Protein AF-A0A7S4DT92-F1 (afdb_monomer_lite)

Radius of gyration: 27.82 Å; chains: 1; bounding box: 76×68×73 Å

Foldseek 3Di:
DDDDDDDDDDDDDDDDDDDDDDDDDDDDDDDPDPPVVVVVVVVVVVVVVVVVPPDDDDDDPVVVVVVVVVVVVVVVVLQLQFFEEEEELVQLLLLLPQVCLVCPDPPLVSSLVVLLLLQLLCVVVRYAYAYEAFDDADPVCVVVVVVVVVVLVVLVVQLVVCVVVVVPVSNVVSSVVHRHDSDPCSSVSVLVSNVVSPHHYYYDNGDRLVVSLVCQVVSVHCEYEGQDPVSVVGPHNYYHYSVQWDRDPVSHIDGDD

Structure (mmCIF, N/CA/C/O backbone):
data_AF-A0A7S4DT92-F1
#
_entry.id   AF-A0A7S4DT92-F1
#
loop_
_atom_site.group_PDB
_atom_site.id
_atom_site.type_symbol
_atom_site.label_atom_id
_atom_site.label_alt_id
_atom_site.label_comp_id
_atom_site.label_asym_id
_atom_site.label_entity_id
_atom_site.label_seq_id
_atom_site.pdbx_PDB_ins_code
_atom_site.Cartn_x
_atom_site.Cartn_y
_atom_site.Cartn_z
_atom_site.occupancy
_atom_site.B_iso_or_equiv
_atom_site.auth_seq_id
_atom_site.auth_comp_id
_atom_site.auth_asym_id
_atom_site.auth_atom_id
_atom_site.pdbx_PDB_model_num
ATOM 1 N N . ARG A 1 1 ? 28.749 -44.816 -7.949 1.00 41.59 1 ARG A N 1
ATOM 2 C CA . ARG A 1 1 ? 27.323 -44.993 -8.312 1.00 41.59 1 ARG A CA 1
ATOM 3 C C . ARG A 1 1 ? 26.523 -43.915 -7.595 1.00 41.59 1 ARG A C 1
ATOM 5 O O . ARG A 1 1 ? 26.199 -44.108 -6.437 1.00 41.59 1 ARG A O 1
ATOM 12 N N . THR A 1 2 ? 26.255 -42.808 -8.278 1.00 30.14 2 THR A N 1
ATOM 13 C CA . THR A 1 2 ? 25.279 -41.768 -7.913 1.00 30.14 2 THR A CA 1
ATOM 14 C C . THR A 1 2 ? 24.944 -41.041 -9.217 1.00 30.14 2 THR A C 1
ATOM 16 O O . THR A 1 2 ? 25.842 -40.664 -9.967 1.00 30.14 2 THR A O 1
ATOM 19 N N . MET A 1 3 ? 23.654 -41.004 -9.554 1.00 28.27 3 MET A N 1
ATOM 20 C CA . MET A 1 3 ? 23.107 -40.515 -10.821 1.00 28.27 3 MET A CA 1
ATOM 21 C C . MET A 1 3 ? 23.097 -38.985 -10.866 1.00 28.27 3 MET A C 1
ATOM 23 O O . MET A 1 3 ? 22.697 -38.337 -9.903 1.00 28.27 3 MET A O 1
ATOM 27 N N . GLY A 1 4 ? 23.516 -38.432 -12.006 1.00 27.94 4 GLY A N 1
ATOM 28 C CA . GLY A 1 4 ? 23.376 -37.021 -12.350 1.00 27.94 4 GLY A CA 1
ATOM 29 C C . GLY A 1 4 ? 22.032 -36.742 -13.020 1.00 27.94 4 GLY A C 1
ATOM 30 O O . GLY A 1 4 ? 21.549 -37.545 -13.817 1.00 27.94 4 GLY A O 1
ATOM 31 N N . VAL A 1 5 ? 21.451 -35.585 -12.716 1.00 33.16 5 VAL A N 1
ATOM 32 C CA . VAL A 1 5 ? 20.249 -35.070 -13.375 1.00 33.16 5 VAL A CA 1
ATOM 33 C C . VAL A 1 5 ? 20.684 -34.003 -14.377 1.00 33.16 5 VAL A C 1
ATOM 35 O O . VAL A 1 5 ? 21.092 -32.904 -14.013 1.00 33.16 5 VAL A O 1
ATOM 38 N N . ARG A 1 6 ? 20.625 -34.367 -15.659 1.00 32.59 6 ARG A N 1
ATOM 39 C CA . ARG A 1 6 ? 20.655 -33.476 -16.824 1.00 32.59 6 ARG A CA 1
ATOM 40 C C . ARG A 1 6 ? 19.317 -33.636 -17.544 1.00 32.59 6 ARG A C 1
ATOM 42 O O . ARG A 1 6 ? 18.923 -34.765 -17.811 1.00 32.59 6 ARG A O 1
ATOM 49 N N . GLY A 1 7 ? 18.712 -32.519 -17.944 1.00 27.08 7 GLY A N 1
ATOM 50 C CA . GLY A 1 7 ? 17.809 -32.472 -19.096 1.00 27.08 7 GLY A CA 1
ATOM 51 C C . GLY A 1 7 ? 16.389 -32.001 -18.802 1.00 27.08 7 GLY A C 1
ATOM 52 O O . GLY A 1 7 ? 15.536 -32.812 -18.475 1.00 27.08 7 GLY A O 1
ATOM 53 N N . LEU A 1 8 ? 16.134 -30.707 -19.014 1.00 28.38 8 LEU A N 1
ATOM 54 C CA . LEU A 1 8 ? 14.851 -30.197 -19.516 1.00 28.38 8 LEU A CA 1
ATOM 55 C C . LEU A 1 8 ? 15.040 -28.754 -20.012 1.00 28.38 8 LEU A C 1
ATOM 57 O O . LEU A 1 8 ? 14.724 -27.781 -19.340 1.00 28.38 8 LEU A O 1
ATOM 61 N N . LEU A 1 9 ? 15.624 -28.636 -21.204 1.00 27.77 9 LEU A N 1
ATOM 62 C CA . LEU A 1 9 ? 15.578 -27.441 -22.044 1.00 27.77 9 LEU A CA 1
ATOM 63 C C . LEU A 1 9 ? 15.447 -27.912 -23.490 1.00 27.77 9 LEU A C 1
ATOM 65 O O . LEU A 1 9 ? 16.388 -28.494 -24.023 1.00 27.77 9 LEU A O 1
ATOM 69 N N . ALA A 1 10 ? 14.268 -27.687 -24.065 1.00 26.55 10 ALA A N 1
ATOM 70 C CA . ALA A 1 10 ? 13.992 -27.382 -25.471 1.00 26.55 10 ALA A CA 1
ATOM 71 C C . ALA A 1 10 ? 12.548 -27.790 -25.776 1.00 26.55 10 ALA A C 1
ATOM 73 O O . ALA A 1 10 ? 12.207 -28.958 -25.616 1.00 26.55 10 ALA A O 1
ATOM 74 N N . TRP A 1 11 ? 11.729 -26.837 -26.223 1.00 27.02 11 TRP A N 1
ATOM 75 C CA . TRP A 1 11 ? 10.957 -26.906 -27.473 1.00 27.02 11 TRP A CA 1
ATOM 76 C C . TRP A 1 11 ? 9.978 -25.727 -27.534 1.00 27.02 11 TRP A C 1
ATOM 78 O O . TRP A 1 11 ? 8.991 -25.718 -26.809 1.00 27.02 11 TRP A O 1
ATOM 88 N N . ALA A 1 12 ? 10.277 -24.742 -28.389 1.00 27.66 12 ALA A N 1
ATOM 89 C CA . ALA A 1 12 ? 9.320 -24.054 -29.271 1.00 27.66 12 ALA A CA 1
ATOM 90 C C . ALA A 1 12 ? 10.007 -22.869 -29.984 1.00 27.66 12 ALA A C 1
ATOM 92 O O . ALA A 1 12 ? 9.752 -21.708 -29.690 1.00 27.66 12 ALA A O 1
ATOM 93 N N . PHE A 1 13 ? 10.876 -23.169 -30.952 1.00 28.75 13 PHE A N 1
ATOM 94 C CA . PHE A 1 13 ? 11.118 -22.283 -32.093 1.00 28.75 13 PHE A CA 1
ATOM 95 C C . PHE A 1 13 ? 10.937 -23.128 -33.352 1.00 28.75 13 PHE A C 1
ATOM 97 O O . PHE A 1 13 ? 11.736 -24.019 -33.630 1.00 28.75 13 PHE A O 1
ATOM 104 N N . GLY A 1 14 ? 9.847 -22.881 -34.076 1.00 26.75 14 GLY A N 1
ATOM 105 C CA . GLY A 1 14 ? 9.595 -23.440 -35.397 1.00 26.75 14 GLY A CA 1
ATOM 106 C C . GLY A 1 14 ? 9.772 -22.348 -36.441 1.00 26.75 14 GLY A C 1
ATOM 107 O O . GLY A 1 14 ? 8.972 -21.419 -36.506 1.00 26.75 14 GLY A O 1
ATOM 108 N N . ALA A 1 15 ? 10.832 -22.461 -37.237 1.00 33.03 15 ALA A N 1
ATOM 109 C CA . ALA A 1 15 ? 11.021 -21.709 -38.469 1.00 33.03 15 ALA A CA 1
ATOM 110 C C . ALA A 1 15 ? 10.084 -22.238 -39.571 1.00 33.03 15 ALA A C 1
ATOM 112 O O . ALA A 1 15 ? 9.841 -23.442 -39.653 1.00 33.03 15 ALA A O 1
ATOM 113 N N . GLY A 1 16 ?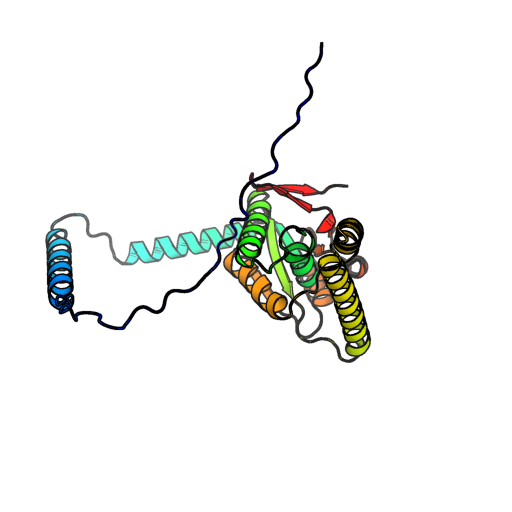 9.618 -21.361 -40.464 1.00 28.14 16 GLY A N 1
ATOM 114 C CA . GLY A 1 16 ? 8.875 -21.756 -41.662 1.00 28.14 16 GLY A CA 1
ATOM 115 C C . GLY A 1 16 ? 8.667 -20.598 -42.637 1.00 28.14 16 GLY A C 1
ATOM 116 O O . GLY A 1 16 ? 7.934 -19.660 -42.352 1.00 28.14 16 GLY A O 1
ATOM 117 N N . SER A 1 17 ? 9.338 -20.676 -43.785 1.00 33.25 17 SER A N 1
ATOM 118 C CA . SER A 1 17 ? 9.349 -19.698 -44.879 1.00 33.25 17 SER A CA 1
ATOM 119 C C . SER A 1 17 ? 8.210 -19.889 -45.901 1.00 33.25 17 SER A C 1
ATOM 121 O O . SER A 1 17 ? 7.763 -21.009 -46.117 1.00 33.25 17 SER A O 1
ATOM 123 N N . ARG A 1 18 ? 7.941 -18.803 -46.653 1.00 29.92 18 ARG A N 1
ATOM 124 C CA . ARG A 1 18 ? 7.417 -18.678 -48.044 1.00 29.92 18 ARG A CA 1
ATOM 125 C C . ARG A 1 18 ? 5.906 -18.795 -48.356 1.00 29.92 18 ARG A C 1
ATOM 127 O O . ARG A 1 18 ? 5.312 -19.859 -48.313 1.00 29.92 18 ARG A O 1
ATOM 134 N N . MET A 1 19 ? 5.403 -17.644 -48.833 1.00 33.28 19 MET A N 1
ATOM 135 C CA . MET A 1 19 ? 4.476 -17.339 -49.947 1.00 33.28 19 MET A CA 1
ATOM 136 C C . MET A 1 19 ? 3.355 -18.321 -50.335 1.00 33.28 19 MET A C 1
ATOM 138 O O . MET A 1 19 ? 3.603 -19.402 -50.858 1.00 33.28 19 MET A O 1
ATOM 142 N N . GLY A 1 20 ? 2.127 -17.792 -50.314 1.00 27.45 20 GLY A N 1
ATOM 143 C CA . GLY A 1 20 ? 1.003 -18.237 -51.137 1.00 27.45 20 GLY A CA 1
ATOM 144 C C . GLY A 1 20 ? -0.068 -17.144 -51.231 1.00 27.45 20 GLY A C 1
ATOM 145 O O . GLY A 1 20 ? -0.779 -16.892 -50.265 1.00 27.45 20 GLY A O 1
ATOM 146 N N . HIS A 1 21 ? -0.168 -16.487 -52.389 1.00 35.19 21 HIS A N 1
ATOM 147 C CA . HIS A 1 21 ? -1.358 -15.736 -52.800 1.00 35.19 21 HIS A CA 1
ATOM 148 C C . HIS A 1 21 ? -2.511 -16.732 -52.987 1.00 35.19 21 HIS A C 1
ATOM 150 O O . HIS A 1 21 ? -2.369 -17.653 -53.789 1.00 35.19 21 HIS A O 1
ATOM 156 N N . VAL A 1 22 ? -3.649 -16.541 -52.310 1.00 32.84 22 VAL A N 1
ATOM 157 C CA . VAL A 1 22 ? -4.910 -17.215 -52.660 1.00 32.84 22 VAL A CA 1
ATOM 158 C C . VAL A 1 22 ? -6.081 -16.245 -52.506 1.00 32.84 22 VAL A C 1
ATOM 160 O O . VAL A 1 22 ? -6.190 -15.516 -51.524 1.00 32.84 22 VAL A O 1
ATOM 163 N N . ASN A 1 23 ? -6.903 -16.258 -53.551 1.00 28.69 23 ASN A N 1
ATOM 164 C CA . ASN A 1 23 ? -8.028 -15.397 -53.869 1.00 28.69 23 ASN A CA 1
ATOM 165 C C . ASN A 1 23 ? -9.166 -15.368 -52.844 1.00 28.69 23 ASN A C 1
ATOM 167 O O . ASN A 1 23 ? -9.491 -16.352 -52.180 1.00 28.69 23 ASN A O 1
ATOM 171 N N . GLU A 1 24 ? -9.846 -14.225 -52.867 1.00 36.66 24 GLU A N 1
ATOM 172 C CA . GLU A 1 24 ? -11.224 -14.013 -52.446 1.00 36.66 24 GLU A CA 1
ATOM 173 C C . GLU A 1 24 ? -12.176 -15.067 -53.037 1.00 36.66 24 GLU A C 1
ATOM 175 O O . GLU A 1 24 ? -12.149 -15.343 -54.232 1.00 36.66 24 GLU A O 1
ATOM 180 N N . THR A 1 25 ? -13.044 -15.640 -52.199 1.00 34.31 25 THR A N 1
ATOM 181 C CA . THR A 1 25 ? -14.470 -15.920 -52.476 1.00 34.31 25 THR A CA 1
ATOM 182 C C . THR A 1 25 ? -15.091 -16.567 -51.232 1.00 34.31 25 THR A C 1
ATOM 184 O O . THR A 1 25 ? -15.097 -17.783 -51.063 1.00 34.31 25 THR A O 1
ATOM 187 N N . TRP A 1 26 ? -15.643 -15.751 -50.329 1.00 28.61 26 TRP A N 1
ATOM 188 C CA . TRP A 1 26 ? -16.490 -16.256 -49.244 1.00 28.61 26 TRP A CA 1
ATOM 189 C C . TRP A 1 26 ? -17.961 -16.200 -49.656 1.00 28.61 26 TRP A C 1
ATOM 191 O O . TRP A 1 26 ? -18.588 -15.142 -49.704 1.00 28.61 26 TRP A O 1
ATOM 201 N N . ASN A 1 27 ? -18.502 -17.385 -49.938 1.00 32.00 27 ASN A N 1
ATOM 202 C CA . ASN A 1 27 ? -19.927 -17.666 -50.069 1.00 32.00 27 ASN A CA 1
ATOM 203 C C . ASN A 1 27 ? -20.704 -17.145 -48.847 1.00 32.00 27 ASN A C 1
ATOM 205 O O . ASN A 1 27 ? -20.501 -17.602 -47.719 1.00 32.00 27 ASN A O 1
ATOM 209 N N . ARG A 1 28 ? -21.650 -16.226 -49.079 1.00 33.03 28 ARG A N 1
ATOM 210 C CA . ARG A 1 28 ? -22.654 -15.815 -48.089 1.00 33.03 28 ARG A CA 1
ATOM 211 C C . ARG A 1 28 ? -23.577 -16.999 -47.786 1.00 33.03 28 ARG A C 1
ATOM 213 O O . ARG A 1 28 ? -24.430 -17.341 -48.599 1.00 33.03 28 ARG A O 1
ATOM 220 N N . ARG A 1 29 ? -23.457 -17.590 -46.594 1.00 35.66 29 ARG A N 1
ATOM 221 C CA . ARG A 1 29 ? -24.556 -18.355 -45.983 1.00 35.66 29 ARG A CA 1
ATOM 222 C C . ARG A 1 29 ? -25.501 -17.372 -45.275 1.00 35.66 29 ARG A C 1
ATOM 224 O O . ARG A 1 29 ? -25.006 -16.498 -44.560 1.00 35.66 29 ARG A O 1
ATOM 231 N N . PRO A 1 30 ? -26.829 -17.480 -45.437 1.00 37.62 30 PRO A N 1
ATOM 232 C CA . PRO A 1 30 ? -27.763 -16.671 -44.665 1.00 37.62 30 PRO A CA 1
ATOM 233 C C . PRO A 1 30 ? -27.682 -17.065 -43.182 1.00 37.62 30 PRO A C 1
ATOM 235 O O . PRO A 1 30 ? -27.680 -18.249 -42.842 1.00 37.62 30 PRO A O 1
ATOM 238 N N . LYS A 1 31 ? -27.578 -16.067 -42.296 1.00 39.06 31 LYS A N 1
ATOM 239 C CA . LYS A 1 31 ? -27.631 -16.272 -40.843 1.00 39.06 31 LYS A CA 1
ATOM 240 C C . LYS A 1 31 ? -29.059 -16.682 -40.443 1.00 39.06 31 LYS A C 1
ATOM 242 O O . LYS A 1 31 ? -30.001 -16.043 -40.912 1.00 39.06 31 LYS A O 1
ATOM 247 N N . PRO A 1 32 ? -29.249 -17.698 -39.586 1.00 38.25 32 PRO A N 1
ATOM 248 C CA . PRO A 1 32 ? -30.562 -18.011 -39.034 1.00 38.25 32 PRO A CA 1
ATOM 249 C C . PRO A 1 32 ? -31.033 -16.895 -38.086 1.00 38.25 32 PRO A C 1
ATOM 251 O O . PRO A 1 32 ? -30.247 -16.367 -37.299 1.00 38.25 32 PRO A O 1
ATOM 254 N N . ASN A 1 33 ? -32.320 -16.545 -38.172 1.00 45.69 33 ASN A N 1
ATOM 255 C CA . ASN A 1 33 ? -33.005 -15.580 -37.306 1.00 45.69 33 ASN A CA 1
ATOM 256 C C . ASN A 1 33 ? -32.979 -16.051 -35.840 1.00 45.69 33 ASN A C 1
ATOM 258 O O . ASN A 1 33 ? -33.820 -16.838 -35.407 1.00 45.69 33 ASN A O 1
ATOM 262 N N . THR A 1 34 ? -32.024 -15.551 -35.059 1.00 47.31 34 THR A N 1
ATOM 263 C CA . THR A 1 34 ? -31.867 -15.828 -33.620 1.00 47.31 34 THR A CA 1
ATOM 264 C C . THR A 1 34 ? -32.893 -15.109 -32.737 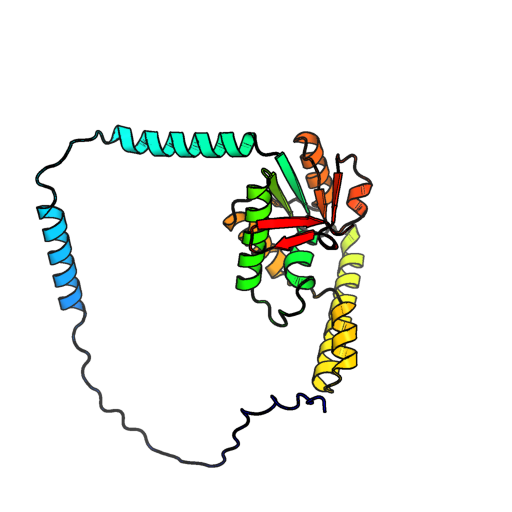1.00 47.31 34 THR A C 1
ATOM 266 O O . THR A 1 34 ? -33.055 -15.461 -31.571 1.00 47.31 34 THR A O 1
ATOM 269 N N . THR A 1 35 ? -33.643 -14.148 -33.280 1.00 48.69 35 THR A N 1
ATOM 270 C CA . THR A 1 35 ? -34.596 -13.329 -32.514 1.00 48.69 35 THR A CA 1
ATOM 271 C C . THR A 1 35 ? -35.855 -14.102 -32.100 1.00 48.69 35 THR A C 1
ATOM 273 O O . THR A 1 35 ? -36.403 -13.861 -31.027 1.00 48.69 35 THR A O 1
ATOM 276 N N . THR A 1 36 ? -36.298 -15.083 -32.893 1.00 50.88 36 THR A N 1
ATOM 277 C CA . THR A 1 36 ? -37.547 -15.819 -32.619 1.00 50.88 36 THR A CA 1
ATOM 278 C C . THR A 1 36 ? -37.359 -16.944 -31.593 1.00 50.88 36 THR A C 1
ATOM 280 O O . THR A 1 36 ? -38.269 -17.224 -30.817 1.00 50.88 36 THR A O 1
ATOM 283 N N . GLN A 1 37 ? -36.167 -17.552 -31.523 1.00 50.78 37 GLN A N 1
ATOM 284 C CA . GLN A 1 37 ? -35.861 -18.589 -30.526 1.00 50.78 37 GLN A CA 1
ATOM 285 C C . GLN A 1 37 ? -35.634 -18.008 -29.124 1.00 50.78 37 GLN A C 1
ATOM 287 O O . GLN A 1 37 ? -36.073 -18.607 -28.144 1.00 50.78 37 GLN A O 1
ATOM 292 N N . GLN A 1 38 ? -35.031 -16.818 -29.018 1.00 53.28 38 GLN A N 1
ATOM 293 C CA . GLN A 1 38 ? -34.860 -16.143 -27.726 1.00 53.28 38 GLN A CA 1
ATOM 294 C C . GLN A 1 38 ? -36.200 -15.677 -27.139 1.00 53.28 38 GLN A C 1
ATOM 296 O O . GLN A 1 38 ? -36.440 -15.869 -25.950 1.00 53.28 38 GLN A O 1
ATOM 301 N N . GLN A 1 39 ? -37.125 -15.177 -27.968 1.00 54.03 39 GLN A N 1
ATOM 302 C CA . GLN A 1 39 ? -38.462 -14.783 -27.504 1.00 54.03 39 GLN A CA 1
ATOM 303 C C . GLN A 1 39 ? -39.324 -15.978 -27.061 1.00 54.03 39 GLN A C 1
ATOM 305 O O . GLN A 1 39 ? -40.091 -15.863 -26.105 1.00 54.03 39 GLN A O 1
ATOM 310 N N . GLN A 1 40 ? -39.176 -17.147 -27.696 1.00 57.16 40 GLN A N 1
ATOM 311 C CA . GLN A 1 40 ? -39.888 -18.360 -27.276 1.00 57.16 40 GLN A CA 1
ATOM 312 C C . GLN A 1 40 ? -39.313 -18.974 -25.991 1.00 57.16 40 GLN A C 1
ATOM 314 O O . GLN A 1 40 ? -40.086 -19.455 -25.162 1.00 57.16 40 GLN A O 1
ATOM 319 N N . GLN A 1 41 ? -37.993 -18.909 -25.774 1.00 57.84 41 GLN A N 1
ATOM 320 C CA . GLN A 1 41 ? -37.384 -19.332 -24.505 1.00 57.84 41 GLN A CA 1
ATOM 321 C C . GLN A 1 41 ? -37.766 -18.410 -23.342 1.00 57.84 41 GLN A C 1
ATOM 323 O O . GLN A 1 41 ? -38.053 -18.899 -22.250 1.00 57.84 41 GLN A O 1
ATOM 328 N N . GLN A 1 42 ? -37.856 -17.101 -23.584 1.00 55.44 42 GLN A N 1
ATOM 329 C CA . GLN A 1 42 ? -38.252 -16.133 -22.562 1.00 55.44 42 GLN A CA 1
ATOM 330 C C . GLN A 1 42 ? -39.728 -16.304 -22.155 1.00 55.44 42 GLN A C 1
ATOM 332 O O . GLN A 1 42 ? -40.031 -16.368 -20.967 1.00 55.44 42 GLN A O 1
ATOM 337 N N . GLN A 1 43 ? -40.636 -16.545 -23.113 1.00 59.31 43 GLN A N 1
ATOM 338 C CA . GLN A 1 43 ? -42.040 -16.863 -22.803 1.00 59.31 43 GLN A CA 1
ATOM 339 C C . GLN A 1 43 ? -42.231 -18.226 -22.117 1.00 59.31 43 GLN A C 1
ATOM 341 O O . GLN A 1 43 ? -43.192 -18.403 -21.365 1.00 59.31 43 GLN A O 1
ATOM 346 N N . GLN A 1 44 ? -41.357 -19.209 -22.362 1.00 58.50 44 GLN A N 1
ATOM 347 C CA . GLN A 1 44 ? -41.398 -20.489 -21.644 1.00 58.50 44 GLN A CA 1
ATOM 348 C C . GLN A 1 44 ? -40.867 -20.361 -20.208 1.00 58.50 44 GLN A C 1
ATOM 350 O O . GLN A 1 44 ? -41.456 -20.956 -19.305 1.00 58.50 44 GLN A O 1
ATOM 355 N N . GLN A 1 45 ? -39.838 -19.538 -19.969 1.00 54.72 45 GLN A N 1
ATOM 356 C CA . GLN A 1 45 ? -39.378 -19.203 -18.615 1.00 54.72 45 GLN A CA 1
ATOM 357 C C . GLN A 1 45 ? -40.440 -18.430 -17.821 1.00 54.72 45 GLN A C 1
ATOM 359 O O . GLN A 1 45 ? -40.706 -18.773 -16.672 1.00 54.72 45 GLN A O 1
ATOM 364 N N . GLU A 1 46 ? -41.121 -17.460 -18.433 1.00 53.16 46 GLU A N 1
ATOM 365 C CA . GLU A 1 46 ? -42.190 -16.698 -17.770 1.00 53.16 46 GLU A CA 1
ATOM 366 C C . GLU A 1 46 ? -43.391 -17.582 -17.389 1.00 53.16 46 GLU A C 1
ATOM 368 O O . GLU A 1 46 ? -43.949 -17.431 -16.300 1.00 53.16 46 GLU A O 1
ATOM 373 N N . ARG A 1 47 ? -43.748 -18.577 -18.217 1.00 53.56 47 ARG A N 1
ATOM 374 C CA . ARG A 1 47 ? -44.796 -19.561 -17.876 1.00 53.56 47 ARG A CA 1
ATOM 375 C C . ARG A 1 47 ? -44.373 -20.534 -16.774 1.00 53.56 47 ARG A C 1
ATOM 377 O O . ARG A 1 47 ? -45.223 -20.944 -15.986 1.00 53.56 47 ARG A O 1
ATOM 384 N N . GLN A 1 48 ? -43.089 -20.887 -16.683 1.00 52.72 48 GLN A N 1
ATOM 385 C CA . GLN A 1 48 ? -42.570 -21.708 -15.582 1.00 52.72 48 GLN A CA 1
ATOM 386 C C . GLN A 1 48 ? -42.534 -20.935 -14.254 1.00 52.72 48 GLN A C 1
ATOM 388 O O . GLN A 1 48 ? -42.865 -21.503 -13.214 1.00 52.72 48 GLN A O 1
ATOM 393 N N . ILE A 1 49 ? -42.231 -19.633 -14.287 1.00 54.28 49 ILE A N 1
ATOM 394 C CA . ILE A 1 49 ? -42.295 -18.755 -13.107 1.00 54.28 49 ILE A CA 1
ATOM 395 C C . ILE A 1 49 ? -43.755 -18.548 -12.663 1.00 54.28 49 ILE A C 1
ATOM 397 O O . ILE A 1 49 ? -44.045 -18.606 -11.469 1.00 54.28 49 ILE A O 1
ATOM 401 N N . ALA A 1 50 ? -44.693 -18.401 -13.605 1.00 45.62 50 ALA A N 1
ATOM 402 C CA . ALA A 1 50 ? -46.122 -18.280 -13.300 1.00 45.62 50 ALA A CA 1
ATOM 403 C C . ALA A 1 50 ? -46.745 -19.585 -12.753 1.00 45.62 50 ALA A C 1
ATOM 405 O O . ALA A 1 50 ? -47.654 -19.531 -11.928 1.00 45.62 50 ALA A O 1
ATOM 406 N N . GLY A 1 51 ? -46.242 -20.756 -13.164 1.00 41.62 51 GLY A N 1
ATOM 407 C CA . GLY A 1 51 ? -46.703 -22.067 -12.683 1.00 41.62 51 GLY A CA 1
ATOM 408 C C . GLY A 1 51 ? -46.168 -22.475 -11.303 1.00 41.62 51 GLY A C 1
ATOM 409 O O . GLY A 1 51 ? -46.801 -23.274 -10.617 1.00 41.62 51 GLY A O 1
ATOM 410 N N . ALA A 1 52 ? -45.040 -21.909 -10.861 1.00 45.56 52 ALA A N 1
ATOM 411 C CA . ALA A 1 52 ? -44.445 -22.186 -9.548 1.00 45.56 52 ALA A CA 1
ATOM 412 C C . ALA A 1 52 ? -45.017 -21.317 -8.405 1.00 45.56 52 ALA A C 1
ATOM 414 O O . ALA A 1 52 ? -44.677 -21.523 -7.242 1.00 45.56 52 ALA A O 1
ATOM 415 N N . ALA A 1 53 ? -45.916 -20.374 -8.712 1.00 41.69 53 ALA A N 1
ATOM 416 C CA . ALA A 1 53 ? -46.563 -19.488 -7.737 1.00 41.69 53 ALA A CA 1
ATOM 417 C C . ALA A 1 53 ? -47.791 -20.114 -7.030 1.00 41.69 53 ALA A C 1
ATOM 419 O O . ALA A 1 53 ? -48.510 -19.434 -6.297 1.00 41.69 53 ALA A O 1
ATOM 420 N N . GLY A 1 54 ? -48.040 -21.412 -7.226 1.00 43.00 54 GLY A N 1
ATOM 421 C CA . GLY A 1 54 ? -49.116 -22.165 -6.582 1.00 43.00 54 GLY A CA 1
ATOM 422 C C . GLY A 1 54 ? -48.645 -22.930 -5.347 1.00 43.00 54 GLY A C 1
ATOM 423 O O . GLY A 1 54 ? -48.493 -24.144 -5.401 1.00 43.00 54 GLY A O 1
ATOM 424 N N . GLY A 1 55 ? -48.455 -22.231 -4.227 1.00 48.06 55 GLY A N 1
ATOM 425 C CA . GLY A 1 55 ? -48.409 -22.853 -2.900 1.00 48.06 55 GLY A CA 1
ATOM 426 C C . GLY A 1 55 ? -47.023 -23.002 -2.270 1.00 48.06 55 GLY A C 1
ATOM 427 O O . GLY A 1 55 ? -46.383 -24.041 -2.390 1.00 48.06 55 GLY A O 1
ATOM 428 N N . LYS A 1 56 ? -46.625 -21.991 -1.488 1.00 44.09 56 LYS A N 1
ATOM 429 C CA . LYS A 1 56 ? -45.944 -22.129 -0.185 1.00 44.09 56 LYS A CA 1
ATOM 430 C C . LYS A 1 56 ? -45.757 -20.744 0.441 1.00 44.09 56 LYS A C 1
ATOM 432 O O . LYS A 1 56 ? -45.141 -19.887 -0.171 1.00 44.09 56 LYS A O 1
ATOM 437 N N . GLY A 1 57 ? -46.311 -20.570 1.644 1.00 41.69 57 GLY A N 1
ATOM 438 C CA . GLY A 1 57 ? -45.968 -19.540 2.634 1.00 41.69 57 GLY A CA 1
ATOM 439 C C . GLY A 1 57 ? -45.969 -18.084 2.163 1.00 41.69 57 GLY A C 1
ATOM 440 O O . GLY A 1 57 ? -44.984 -17.605 1.612 1.00 41.69 57 GLY A O 1
ATOM 441 N N . ARG A 1 58 ? -47.030 -17.337 2.490 1.00 40.09 58 ARG A N 1
ATOM 442 C CA . ARG A 1 58 ? -46.935 -15.874 2.608 1.00 40.09 58 ARG A CA 1
ATOM 443 C C . ARG A 1 58 ? -46.027 -15.563 3.805 1.00 40.09 58 ARG A C 1
ATOM 445 O O . ARG A 1 58 ? -46.513 -15.537 4.927 1.00 40.09 58 ARG A O 1
ATOM 452 N N . GLY A 1 59 ? -44.728 -15.418 3.561 1.00 46.16 59 GLY A N 1
ATOM 453 C CA . GLY A 1 59 ? -43.855 -14.615 4.417 1.00 46.16 59 GLY A CA 1
ATOM 454 C C . GLY A 1 59 ? -44.038 -13.153 4.024 1.00 46.16 59 GLY A C 1
ATOM 455 O O . GLY A 1 59 ? -44.087 -12.847 2.827 1.00 46.16 59 GLY A O 1
ATOM 456 N N . ASP A 1 60 ? -44.225 -12.291 5.016 1.00 42.81 60 ASP A N 1
ATOM 457 C CA . ASP A 1 60 ? -44.487 -10.863 4.849 1.00 42.81 60 ASP A CA 1
ATOM 458 C C . ASP A 1 60 ? -43.337 -10.188 4.065 1.00 42.81 60 ASP A C 1
ATOM 460 O O . ASP A 1 60 ? -42.169 -10.526 4.284 1.00 42.81 60 ASP A O 1
ATOM 464 N N . PRO A 1 61 ? -43.591 -9.225 3.155 1.00 49.34 61 PRO A N 1
ATOM 465 C CA . PRO A 1 61 ? -42.527 -8.474 2.482 1.00 49.34 61 PRO A CA 1
ATOM 466 C C . PRO A 1 61 ? -41.636 -7.685 3.457 1.00 49.34 61 PRO A C 1
ATOM 468 O O . PRO A 1 61 ? -40.517 -7.321 3.093 1.00 49.34 61 PRO A O 1
ATOM 471 N N . ASP A 1 62 ? -42.126 -7.444 4.676 1.00 50.22 62 ASP A N 1
ATOM 472 C CA . ASP A 1 62 ? -41.426 -6.732 5.747 1.00 50.22 62 ASP A CA 1
ATOM 473 C C . ASP A 1 62 ? -40.266 -7.556 6.351 1.00 50.22 62 ASP A C 1
ATOM 475 O O . ASP A 1 62 ? -39.207 -7.007 6.653 1.00 50.22 62 ASP A O 1
ATOM 479 N N . GLU A 1 63 ? -40.378 -8.892 6.404 1.00 50.59 63 GLU A N 1
ATOM 480 C CA . GLU A 1 63 ? -39.344 -9.773 6.988 1.00 50.59 63 GLU A CA 1
ATOM 481 C C . GLU A 1 63 ? -38.036 -9.806 6.167 1.00 50.59 63 GLU A C 1
ATOM 483 O O . GLU A 1 63 ? -36.945 -9.915 6.722 1.00 50.59 63 GLU A O 1
ATOM 488 N N . ARG A 1 64 ? -38.089 -9.655 4.832 1.00 50.72 64 ARG A N 1
ATOM 489 C CA . ARG A 1 64 ? -36.868 -9.678 3.986 1.00 50.72 64 ARG A CA 1
ATOM 490 C C . ARG A 1 64 ? -36.025 -8.405 4.087 1.00 50.72 64 ARG A C 1
ATOM 492 O O . ARG A 1 64 ? -34.825 -8.433 3.786 1.00 50.72 64 ARG A O 1
ATOM 499 N N . ILE A 1 65 ? -36.647 -7.281 4.439 1.00 52.88 65 ILE A N 1
ATOM 500 C CA . ILE A 1 65 ? -35.966 -5.988 4.578 1.00 52.88 65 ILE A CA 1
ATOM 501 C C . ILE A 1 65 ? -35.244 -5.922 5.930 1.00 52.88 65 ILE A C 1
ATOM 503 O O . ILE A 1 65 ? -34.165 -5.324 6.005 1.00 52.88 65 ILE A O 1
ATOM 507 N N . ASP A 1 66 ? -35.790 -6.573 6.957 1.00 59.78 66 ASP A N 1
ATOM 508 C CA . ASP A 1 66 ? -35.219 -6.604 8.305 1.00 59.78 66 ASP A CA 1
ATOM 509 C C . ASP A 1 66 ? -33.938 -7.454 8.372 1.00 59.78 66 ASP A C 1
ATOM 511 O O . ASP A 1 66 ? -32.874 -6.951 8.736 1.00 59.78 66 ASP A O 1
ATOM 515 N N . ASP A 1 67 ? -33.969 -8.667 7.805 1.00 64.25 67 ASP A N 1
ATOM 516 C CA . ASP A 1 67 ? -32.810 -9.572 7.694 1.00 64.25 67 ASP A CA 1
ATOM 517 C C . ASP A 1 67 ? -31.573 -8.915 7.054 1.00 64.25 67 ASP A C 1
ATOM 519 O O . ASP A 1 67 ? -30.422 -9.209 7.390 1.00 64.25 67 ASP A O 1
ATOM 523 N N . SER A 1 68 ? -31.794 -8.041 6.069 1.00 71.44 68 SER A N 1
ATOM 524 C CA . SER A 1 68 ? -30.714 -7.356 5.351 1.00 71.44 68 SER A CA 1
ATOM 525 C C . SER A 1 68 ? -30.097 -6.238 6.193 1.00 71.44 68 SER A C 1
ATOM 527 O O . SER A 1 68 ? -28.880 -6.034 6.156 1.00 71.44 68 SER A O 1
ATOM 529 N N . LYS A 1 69 ? -30.923 -5.526 6.970 1.00 75.62 69 LYS A N 1
ATOM 530 C CA . LYS A 1 69 ? -30.490 -4.454 7.874 1.00 75.62 69 LYS A CA 1
ATOM 531 C C . LYS A 1 69 ? -29.784 -5.015 9.100 1.00 75.62 69 LYS A C 1
ATOM 533 O O . LYS A 1 69 ? -28.723 -4.498 9.448 1.00 75.62 69 LYS A O 1
ATOM 538 N N . GLU A 1 70 ? -30.297 -6.094 9.685 1.00 78.25 70 GLU A N 1
ATOM 539 C CA . GLU A 1 70 ? -29.637 -6.793 10.788 1.00 78.25 70 GLU A CA 1
ATOM 540 C C . GLU A 1 70 ? -28.270 -7.337 10.366 1.00 78.25 70 GLU A C 1
ATOM 542 O O . GLU A 1 70 ? -27.276 -7.098 11.050 1.00 78.25 70 GLU A O 1
ATOM 547 N N . LYS A 1 71 ? -28.162 -7.976 9.192 1.00 77.81 71 LYS A N 1
ATOM 548 C CA . LYS A 1 71 ? -26.867 -8.451 8.664 1.00 77.81 71 LYS A CA 1
ATOM 549 C C . LYS A 1 71 ? -25.875 -7.313 8.422 1.00 77.81 71 LYS A C 1
ATOM 551 O O . LYS A 1 71 ? -24.680 -7.477 8.669 1.00 77.81 71 LYS A O 1
ATOM 556 N N . LEU A 1 72 ? -26.345 -6.157 7.946 1.00 77.25 72 LEU A N 1
ATOM 557 C CA . LEU A 1 72 ? -25.523 -4.955 7.774 1.00 77.25 72 LEU A CA 1
ATOM 558 C C . LEU A 1 72 ? -25.068 -4.376 9.120 1.00 77.25 72 LEU A C 1
ATOM 560 O O . LEU A 1 72 ? -23.893 -4.037 9.257 1.00 77.25 72 LEU A O 1
ATOM 564 N N . GLN A 1 73 ? -25.959 -4.297 10.110 1.00 76.12 73 GLN A N 1
ATOM 565 C CA . GLN A 1 73 ? -25.639 -3.821 11.458 1.00 76.12 73 GLN A CA 1
ATOM 566 C C . GLN A 1 73 ? -24.668 -4.755 12.177 1.00 76.12 73 GLN A C 1
ATOM 568 O O . GLN A 1 73 ? -23.683 -4.277 12.736 1.00 76.12 73 GLN A O 1
ATOM 573 N N . GLN A 1 74 ? -24.873 -6.070 12.091 1.00 76.25 74 GLN A N 1
ATOM 574 C CA . GLN A 1 74 ? -23.943 -7.061 12.629 1.00 76.25 74 GLN A CA 1
ATOM 575 C C . GLN A 1 74 ? -22.570 -6.938 11.969 1.00 76.25 74 GLN A C 1
ATOM 577 O O . GLN A 1 74 ? -21.571 -6.864 12.678 1.00 76.25 74 GLN A O 1
ATOM 582 N N . LYS A 1 75 ? -22.496 -6.806 10.634 1.00 75.00 75 LYS A N 1
ATOM 583 C CA . LYS A 1 75 ? -21.224 -6.549 9.930 1.00 75.00 75 LYS A CA 1
ATOM 584 C C . LYS A 1 75 ? -20.550 -5.259 10.393 1.00 75.00 75 LYS A C 1
ATOM 586 O O . LYS A 1 75 ? -19.332 -5.239 10.549 1.00 75.00 75 LYS A O 1
ATOM 591 N N . GLN A 1 76 ? -21.310 -4.184 10.595 1.00 72.19 76 GLN A N 1
ATOM 592 C CA . GLN A 1 76 ? -20.771 -2.907 11.069 1.00 72.19 76 GLN A CA 1
ATOM 593 C C . GLN A 1 76 ? -20.267 -2.997 12.513 1.00 72.19 76 GLN A C 1
ATOM 595 O O . GLN A 1 76 ? -19.175 -2.506 12.793 1.00 72.19 76 GLN A O 1
ATOM 600 N N . GLN A 1 77 ? -21.002 -3.665 13.405 1.00 70.38 77 GLN A N 1
ATOM 601 C CA . GLN A 1 77 ? -20.572 -3.915 14.783 1.00 70.38 77 GLN A CA 1
ATOM 602 C C . GLN A 1 77 ? -19.328 -4.802 14.838 1.00 70.38 77 GLN A C 1
ATOM 604 O O . GLN A 1 77 ? -18.387 -4.480 15.560 1.00 70.38 77 GLN A O 1
ATOM 609 N N . GLN A 1 78 ? -19.264 -5.859 14.025 1.00 72.81 78 GLN A N 1
ATOM 610 C CA . GLN A 1 78 ? -18.065 -6.692 13.900 1.00 72.81 78 GLN A CA 1
ATOM 611 C C . GLN A 1 78 ? -16.862 -5.862 13.443 1.00 72.81 78 GLN A C 1
ATOM 613 O O . GLN A 1 78 ? -15.787 -5.961 14.028 1.00 72.81 78 GLN A O 1
ATOM 618 N N . LYS A 1 79 ? -17.052 -4.973 12.458 1.00 69.44 79 LYS A N 1
ATOM 619 C CA . LYS A 1 79 ? -16.001 -4.053 11.995 1.00 69.44 79 LYS A CA 1
ATOM 620 C C . LYS A 1 79 ? -15.564 -3.064 13.080 1.00 69.44 79 LYS A C 1
ATOM 622 O O . LYS A 1 79 ? -14.401 -2.682 13.110 1.00 69.44 79 LYS A O 1
ATOM 627 N N . GLN A 1 80 ? -16.465 -2.638 13.965 1.00 68.38 80 GLN A N 1
ATOM 628 C CA . GLN A 1 80 ? -16.124 -1.763 15.094 1.00 68.38 80 GLN A CA 1
ATOM 629 C C . GLN A 1 80 ? -15.353 -2.492 16.202 1.00 68.38 80 GLN A C 1
ATOM 631 O O . GLN A 1 80 ? -14.578 -1.853 16.905 1.00 68.38 80 GLN A O 1
ATOM 636 N N . GLN A 1 81 ? -15.531 -3.809 16.340 1.00 76.38 81 GLN A N 1
ATOM 637 C CA . GLN A 1 81 ? -14.782 -4.630 17.298 1.00 76.38 81 GLN A CA 1
ATOM 638 C C . GLN A 1 81 ? -13.386 -5.027 16.796 1.00 76.38 81 GLN A C 1
ATOM 640 O O . GLN A 1 81 ? -12.532 -5.392 17.602 1.00 76.38 81 GLN A O 1
ATOM 645 N N . GLN A 1 82 ? -13.137 -4.959 15.486 1.00 86.56 82 GLN A N 1
ATOM 646 C CA . GLN A 1 82 ? -11.823 -5.250 14.914 1.00 86.56 82 GLN A CA 1
ATOM 647 C C . GLN A 1 82 ? -10.800 -4.165 15.256 1.00 86.56 82 GLN A C 1
ATOM 649 O O . GLN A 1 82 ? -11.065 -2.962 15.149 1.00 86.56 82 GLN A O 1
ATOM 654 N N . LYS A 1 83 ? -9.587 -4.615 15.581 1.00 94.88 83 LYS A N 1
ATOM 655 C CA . LYS A 1 83 ? -8.422 -3.752 15.782 1.00 94.88 83 LYS A CA 1
ATOM 656 C C . LYS A 1 83 ? -8.061 -3.055 14.474 1.00 94.88 83 LYS A C 1
ATOM 658 O O . LYS A 1 83 ? -8.238 -3.611 13.392 1.00 94.88 83 LYS A O 1
ATOM 663 N N . LEU A 1 84 ? -7.568 -1.827 14.559 1.00 96.38 84 LEU A N 1
ATOM 664 C CA . LEU A 1 84 ? -7.284 -1.008 13.384 1.00 96.38 84 LEU A CA 1
ATOM 665 C C . LEU A 1 84 ? -5.793 -1.029 13.045 1.00 96.38 84 LEU A C 1
ATOM 667 O O . LEU A 1 84 ? -4.960 -0.768 13.907 1.00 96.38 84 LEU A O 1
ATOM 671 N N . ILE A 1 85 ? -5.488 -1.244 11.767 1.00 97.19 85 ILE A N 1
ATOM 672 C CA . ILE A 1 85 ? -4.199 -0.914 11.160 1.00 97.19 85 ILE A CA 1
ATOM 673 C C . ILE A 1 85 ? -4.432 0.174 10.113 1.00 97.19 85 ILE A C 1
ATOM 675 O O . ILE A 1 85 ? -5.299 0.054 9.240 1.00 97.19 85 ILE A O 1
ATOM 679 N N . VAL A 1 86 ? -3.662 1.250 10.210 1.00 97.56 86 VAL A N 1
ATOM 680 C CA . VAL A 1 86 ? -3.640 2.299 9.188 1.00 97.56 86 VAL A CA 1
ATOM 681 C C . VAL A 1 86 ? -2.585 1.937 8.153 1.00 97.56 86 VAL A C 1
ATOM 683 O O . VAL A 1 86 ? -1.507 1.474 8.498 1.00 97.56 86 VAL A O 1
ATOM 686 N N . VAL A 1 87 ? -2.899 2.107 6.876 1.00 97.31 87 VAL A N 1
ATOM 687 C CA . VAL A 1 87 ? -2.010 1.750 5.770 1.00 97.31 87 VAL A CA 1
ATOM 688 C C . VAL A 1 87 ? -1.584 3.017 5.048 1.00 97.31 87 VAL A C 1
ATOM 690 O O . VAL A 1 87 ? -2.435 3.766 4.564 1.00 97.31 87 VAL A O 1
ATOM 693 N N . ASP A 1 88 ? -0.273 3.215 4.942 1.00 95.31 88 ASP A N 1
ATOM 694 C CA . ASP A 1 88 ? 0.317 4.194 4.037 1.00 95.31 88 ASP A CA 1
ATOM 695 C C . ASP A 1 88 ? 0.194 3.689 2.593 1.00 95.31 88 ASP A C 1
ATOM 697 O O . ASP A 1 88 ? 0.743 2.651 2.205 1.00 95.31 88 ASP A O 1
ATOM 701 N N . GLY A 1 89 ? -0.562 4.436 1.798 1.00 92.25 89 GLY A N 1
ATOM 702 C CA . GLY A 1 89 ? -0.914 4.107 0.432 1.00 92.25 89 GLY A CA 1
ATOM 703 C C . GLY A 1 89 ? 0.269 4.128 -0.525 1.00 92.25 89 GLY A C 1
ATOM 704 O O . GLY A 1 89 ? 0.329 3.260 -1.395 1.00 92.25 89 GLY A O 1
ATOM 705 N N . TYR A 1 90 ? 1.231 5.047 -0.379 1.00 87.12 90 TYR A N 1
ATOM 706 C CA . TYR A 1 90 ? 2.373 5.087 -1.298 1.00 87.12 90 TYR A CA 1
ATOM 707 C C . TYR A 1 90 ? 3.263 3.855 -1.099 1.00 87.12 90 TYR A C 1
ATOM 709 O O . TYR A 1 90 ? 3.644 3.181 -2.065 1.00 87.12 90 TYR A O 1
ATOM 717 N N . SER A 1 91 ? 3.494 3.487 0.162 1.00 89.38 91 SER A N 1
ATOM 718 C CA . SER A 1 91 ? 4.166 2.236 0.516 1.00 89.38 91 SER A CA 1
ATOM 719 C C . SER A 1 91 ? 3.387 1.000 0.061 1.00 89.38 91 SER A C 1
ATOM 721 O O . SER A 1 91 ? 3.986 0.059 -0.462 1.00 89.38 91 SER A O 1
ATOM 723 N N . ALA A 1 92 ? 2.055 1.006 0.180 1.00 90.69 92 ALA A N 1
ATOM 724 C CA . ALA A 1 92 ? 1.213 -0.090 -0.293 1.00 90.69 92 ALA A CA 1
ATOM 725 C C . ALA A 1 92 ? 1.305 -0.284 -1.814 1.00 90.69 92 ALA A C 1
ATOM 727 O O . ALA A 1 92 ? 1.342 -1.421 -2.283 1.00 90.69 92 ALA A O 1
ATOM 728 N N . ILE A 1 93 ? 1.392 0.803 -2.589 1.00 86.81 93 ILE A N 1
ATOM 729 C CA . ILE A 1 93 ? 1.608 0.729 -4.039 1.00 86.81 93 ILE A CA 1
ATOM 730 C C . ILE A 1 93 ? 2.979 0.108 -4.340 1.00 86.81 93 ILE A C 1
ATOM 732 O O . ILE A 1 93 ? 3.077 -0.793 -5.174 1.00 86.81 93 ILE A O 1
ATOM 736 N N . GLY A 1 94 ? 4.026 0.545 -3.634 1.00 81.19 94 GLY A N 1
ATOM 737 C CA . GLY A 1 94 ? 5.365 -0.032 -3.754 1.00 81.19 94 GLY A CA 1
ATOM 738 C C . GLY A 1 94 ? 5.385 -1.531 -3.447 1.00 81.19 94 GLY A C 1
ATOM 739 O O . GLY A 1 94 ? 5.895 -2.313 -4.242 1.00 81.19 94 GLY A O 1
ATOM 740 N N . TRP A 1 95 ? 4.764 -1.958 -2.350 1.00 85.00 95 TRP A N 1
ATOM 741 C CA . TRP A 1 95 ? 4.646 -3.376 -1.999 1.00 85.00 95 TRP A CA 1
ATOM 742 C C . TRP A 1 95 ? 3.860 -4.171 -3.051 1.00 85.00 95 TRP A C 1
ATOM 744 O O . TRP A 1 95 ? 4.281 -5.252 -3.467 1.00 85.00 95 TRP A O 1
ATOM 754 N N . ALA A 1 96 ? 2.747 -3.613 -3.529 1.00 82.94 96 ALA A N 1
ATOM 755 C CA . ALA A 1 96 ? 1.870 -4.272 -4.483 1.00 82.94 96 ALA A CA 1
ATOM 756 C C . ALA A 1 96 ? 2.544 -4.511 -5.846 1.00 82.94 96 ALA A C 1
ATOM 758 O O . ALA A 1 96 ? 2.306 -5.562 -6.439 1.00 82.94 96 ALA A O 1
ATOM 759 N N . PHE A 1 97 ? 3.394 -3.593 -6.324 1.00 75.00 97 PHE A N 1
ATOM 760 C CA . PHE A 1 97 ? 4.087 -3.715 -7.617 1.00 75.00 97 PHE A CA 1
ATOM 761 C C . PHE A 1 97 ? 5.532 -4.210 -7.514 1.00 75.00 97 PHE A C 1
ATOM 763 O O . PHE A 1 97 ? 5.936 -5.099 -8.261 1.00 75.00 97 PHE A O 1
ATOM 770 N N . CYS A 1 98 ? 6.330 -3.621 -6.627 1.00 62.78 98 CYS A N 1
ATOM 771 C CA . CYS A 1 98 ? 7.789 -3.679 -6.699 1.00 62.78 98 CYS A CA 1
ATOM 772 C C . CYS A 1 98 ? 8.391 -4.878 -5.960 1.00 62.78 98 CYS A C 1
ATOM 774 O O . CYS A 1 98 ? 9.428 -5.378 -6.381 1.00 62.78 98 CYS A O 1
ATOM 776 N N . ASN A 1 99 ? 7.738 -5.399 -4.916 1.00 55.69 99 ASN A N 1
ATOM 777 C CA . ASN A 1 99 ? 8.269 -6.548 -4.162 1.00 55.69 99 ASN A CA 1
ATOM 778 C C . ASN A 1 99 ? 8.055 -7.898 -4.867 1.00 55.69 99 ASN A C 1
ATOM 780 O O . ASN A 1 99 ? 8.494 -8.940 -4.382 1.00 55.69 99 ASN A O 1
ATOM 784 N N . HIS A 1 100 ? 7.424 -7.886 -6.042 1.00 56.53 100 HIS A N 1
ATOM 785 C CA . HIS A 1 100 ? 7.131 -9.076 -6.830 1.00 56.53 100 HIS A CA 1
ATOM 786 C C . HIS A 1 100 ? 7.640 -8.896 -8.255 1.00 56.53 100 HIS A C 1
ATOM 788 O O . HIS A 1 100 ? 6.876 -8.808 -9.215 1.00 56.53 100 HIS A O 1
ATOM 794 N N . TYR A 1 101 ? 8.970 -8.868 -8.370 1.00 51.94 101 TYR A N 1
ATOM 795 C CA . TYR A 1 101 ? 9.704 -8.658 -9.614 1.00 51.94 101 TYR A CA 1
ATOM 796 C C . TYR A 1 101 ?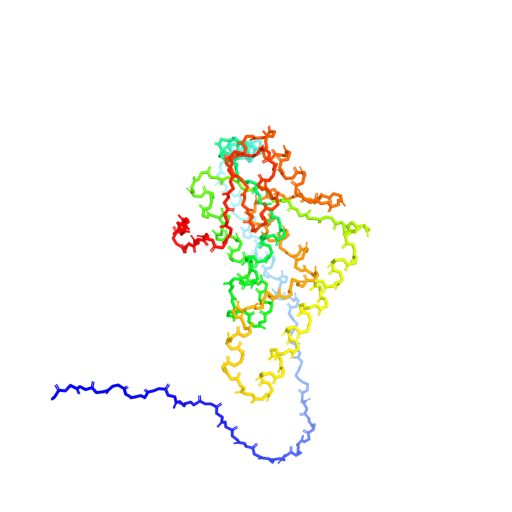 9.278 -9.573 -10.766 1.00 51.94 101 TYR A C 1
ATOM 798 O O . TYR A 1 101 ? 9.566 -9.241 -11.909 1.00 51.94 101 TYR A O 1
ATOM 806 N N . GLU A 1 102 ? 8.620 -10.708 -10.515 1.00 50.44 102 GLU A N 1
ATOM 807 C CA . GLU A 1 102 ? 8.113 -11.627 -11.546 1.00 50.44 102 GLU A CA 1
ATOM 808 C C . GLU A 1 102 ? 7.093 -10.980 -12.499 1.00 50.44 102 GLU A C 1
ATOM 810 O O . GLU A 1 102 ? 6.955 -11.422 -13.640 1.00 50.44 102 GLU A O 1
ATOM 815 N N . LEU A 1 103 ? 6.450 -9.886 -12.083 1.00 49.97 103 LEU A N 1
ATOM 816 C CA . LEU A 1 103 ? 5.515 -9.115 -12.896 1.00 49.97 103 LEU A CA 1
ATOM 817 C C . LEU A 1 103 ? 6.265 -8.091 -13.761 1.00 49.97 103 LEU A C 1
ATOM 819 O O . LEU A 1 103 ? 6.257 -6.892 -13.507 1.00 49.97 103 LEU A O 1
ATOM 823 N N . VAL A 1 104 ? 6.936 -8.577 -14.808 1.00 48.25 104 VAL A N 1
ATOM 824 C CA . VAL A 1 104 ? 7.606 -7.731 -15.824 1.00 48.25 104 VAL A CA 1
ATOM 825 C C . VAL A 1 104 ? 6.589 -6.938 -16.671 1.00 48.25 104 VAL A C 1
ATOM 827 O O . VAL A 1 104 ? 6.948 -6.018 -17.401 1.00 48.25 104 VAL A O 1
ATOM 830 N N . LEU A 1 105 ? 5.300 -7.242 -16.535 1.00 52.94 105 LEU A N 1
ATOM 831 C CA . LEU A 1 105 ? 4.188 -6.497 -17.110 1.00 52.94 105 LEU A CA 1
ATOM 832 C C . LEU A 1 105 ? 3.201 -6.197 -15.984 1.00 52.94 105 LEU A C 1
ATOM 834 O O . LEU A 1 105 ? 3.003 -7.037 -15.110 1.00 52.94 105 LEU A O 1
ATOM 838 N N . LEU A 1 106 ? 2.618 -5.000 -16.005 1.00 66.12 106 LEU A N 1
ATOM 839 C CA . LEU A 1 106 ? 1.619 -4.489 -15.062 1.00 66.12 106 LEU A CA 1
ATOM 840 C C . LEU A 1 106 ? 0.359 -5.378 -15.045 1.00 66.12 106 LEU A C 1
AT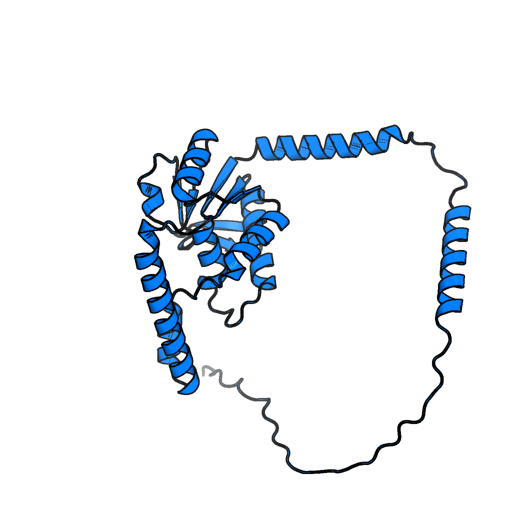OM 842 O O . LEU A 1 106 ? -0.682 -5.013 -15.588 1.00 66.12 106 LEU A O 1
ATOM 846 N N . ASP A 1 107 ? 0.453 -6.567 -14.453 1.00 77.38 107 ASP A N 1
ATOM 847 C CA . ASP A 1 107 ? -0.669 -7.476 -14.267 1.00 77.38 107 ASP A CA 1
ATOM 848 C C . ASP A 1 107 ? -1.505 -6.978 -13.091 1.00 77.38 107 ASP A C 1
ATOM 850 O O . ASP A 1 107 ? -1.316 -7.350 -11.929 1.00 77.38 107 ASP A O 1
ATOM 854 N N . PHE A 1 108 ? -2.424 -6.071 -13.408 1.00 80.94 108 PHE A N 1
ATOM 855 C CA . PHE A 1 108 ? -3.329 -5.498 -12.424 1.00 80.94 108 PHE A CA 1
ATOM 856 C C . PHE A 1 108 ? -4.239 -6.544 -11.778 1.00 80.94 108 PHE A C 1
ATOM 858 O O . PHE A 1 108 ? -4.710 -6.309 -10.668 1.00 80.94 108 PHE A O 1
ATOM 865 N N . GLU A 1 109 ? -4.472 -7.689 -12.421 1.00 84.12 109 GLU A N 1
ATOM 866 C CA . GLU A 1 109 ? -5.279 -8.753 -11.833 1.00 84.12 109 GLU A CA 1
ATOM 867 C C . GLU A 1 109 ? -4.501 -9.492 -10.746 1.00 84.12 109 GLU A C 1
ATOM 869 O O . GLU A 1 109 ? -4.991 -9.634 -9.626 1.00 84.12 109 GLU A O 1
ATOM 874 N N . ALA A 1 110 ? -3.243 -9.845 -11.019 1.00 83.31 110 ALA A N 1
ATOM 875 C CA . ALA A 1 110 ? -2.354 -10.403 -10.002 1.00 83.31 110 ALA A CA 1
ATOM 876 C C . ALA A 1 110 ? -2.163 -9.441 -8.816 1.00 83.31 110 ALA A C 1
ATOM 878 O O . ALA A 1 110 ? -2.107 -9.866 -7.658 1.00 83.31 110 ALA A O 1
ATOM 879 N N . VAL A 1 111 ? -2.091 -8.135 -9.088 1.00 85.00 111 VAL A N 1
ATOM 880 C CA . VAL A 1 111 ? -2.021 -7.102 -8.048 1.00 85.00 111 VAL A CA 1
ATOM 881 C C . VAL A 1 111 ? -3.315 -7.032 -7.228 1.00 85.00 111 VAL A C 1
ATOM 883 O O . VAL A 1 111 ? -3.245 -6.971 -5.999 1.00 85.00 111 VAL A O 1
ATOM 886 N N . ARG A 1 112 ? -4.491 -7.086 -7.870 1.00 89.44 112 ARG A N 1
ATOM 887 C CA . ARG A 1 112 ? -5.791 -7.120 -7.179 1.00 89.44 112 ARG A CA 1
ATOM 888 C C . ARG A 1 112 ? -5.923 -8.330 -6.264 1.00 89.44 112 ARG A C 1
ATOM 890 O O . ARG A 1 112 ? -6.260 -8.158 -5.095 1.00 89.44 112 ARG A O 1
ATOM 897 N N . GLU A 1 113 ? -5.598 -9.522 -6.755 1.00 89.19 113 GLU A N 1
ATOM 898 C CA . GLU A 1 113 ? -5.656 -10.746 -5.948 1.00 89.19 113 GLU A CA 1
ATOM 899 C C . GLU A 1 113 ? -4.686 -10.691 -4.764 1.00 89.19 113 GLU A C 1
ATOM 901 O O . GLU A 1 113 ? -5.029 -11.089 -3.653 1.00 89.19 113 GLU A O 1
ATOM 906 N N . ARG A 1 114 ? -3.499 -10.105 -4.943 1.00 87.31 114 ARG A N 1
ATOM 907 C CA . ARG A 1 114 ? -2.550 -9.898 -3.843 1.00 87.31 114 ARG A CA 1
ATOM 908 C C . ARG A 1 114 ? -3.088 -8.948 -2.773 1.00 87.31 114 ARG A C 1
ATOM 910 O O . ARG A 1 114 ? -2.952 -9.232 -1.584 1.00 87.31 114 ARG A O 1
ATOM 917 N N . ILE A 1 115 ? -3.692 -7.831 -3.176 1.00 93.12 115 ILE A N 1
ATOM 918 C CA . ILE A 1 115 ? -4.319 -6.884 -2.243 1.00 93.12 115 ILE A CA 1
ATOM 919 C C . ILE A 1 115 ? -5.479 -7.557 -1.513 1.00 93.12 115 ILE A C 1
ATOM 921 O O . ILE A 1 115 ? -5.595 -7.428 -0.297 1.00 93.12 115 ILE A O 1
ATOM 925 N N . LYS A 1 116 ? -6.301 -8.329 -2.221 1.00 94.25 116 LYS A N 1
ATOM 926 C CA . LYS A 1 116 ? -7.383 -9.101 -1.615 1.00 94.25 116 LYS A CA 1
ATOM 927 C C . LYS A 1 116 ? -6.856 -10.083 -0.565 1.00 94.25 116 LYS A C 1
ATOM 929 O O . LYS A 1 116 ? -7.336 -10.053 0.563 1.00 94.25 116 LYS A O 1
ATOM 934 N N . LEU A 1 117 ? -5.823 -10.864 -0.887 1.00 92.62 117 LEU A N 1
ATOM 935 C CA . LEU A 1 117 ? -5.183 -11.787 0.057 1.00 92.62 117 LEU A CA 1
ATOM 936 C C . LEU A 1 117 ? -4.607 -11.068 1.282 1.00 92.62 117 LEU A C 1
ATOM 938 O O . LEU A 1 117 ? -4.760 -11.551 2.401 1.00 92.62 117 LEU A O 1
ATOM 942 N N . LEU A 1 118 ? -3.975 -9.905 1.094 1.00 94.25 118 LEU A N 1
ATOM 943 C CA . LEU A 1 118 ? -3.494 -9.069 2.198 1.00 94.25 118 LEU A CA 1
ATOM 944 C C . LEU A 1 118 ? -4.646 -8.698 3.137 1.00 94.25 118 LEU A C 1
ATOM 946 O O . LEU A 1 118 ? -4.562 -8.911 4.345 1.00 94.25 118 LEU A O 1
ATOM 950 N N . VAL A 1 119 ? -5.731 -8.159 2.581 1.00 95.81 119 VAL A N 1
ATOM 951 C CA . VAL A 1 119 ? -6.897 -7.709 3.349 1.00 95.81 119 VAL A CA 1
ATOM 952 C C . VAL A 1 119 ? -7.576 -8.883 4.058 1.00 95.81 119 VAL A C 1
ATOM 954 O O . VAL A 1 119 ? -7.913 -8.774 5.236 1.00 95.81 119 VAL A O 1
ATOM 957 N N . GLU A 1 120 ? -7.742 -10.018 3.379 1.00 94.75 120 GLU A N 1
ATOM 958 C CA . GLU A 1 120 ? -8.302 -11.245 3.954 1.00 94.75 120 GLU A CA 1
ATOM 959 C C . GLU A 1 120 ? -7.441 -11.787 5.101 1.00 94.75 120 GLU A C 1
ATOM 961 O O . GLU A 1 120 ? -7.988 -12.158 6.138 1.00 94.75 120 GLU A O 1
ATOM 966 N N . ALA A 1 121 ? -6.114 -11.760 4.968 1.00 93.94 121 ALA A N 1
ATOM 967 C CA . ALA A 1 121 ? -5.195 -12.200 6.013 1.00 93.94 121 ALA A CA 1
ATOM 968 C C . ALA A 1 121 ? -5.258 -11.305 7.264 1.00 93.94 121 ALA A C 1
ATOM 970 O O . ALA A 1 121 ? -5.364 -11.808 8.382 1.00 93.94 121 ALA A O 1
ATOM 971 N N . PHE A 1 122 ? -5.290 -9.976 7.102 1.00 94.62 122 PHE A N 1
ATOM 972 C CA . PHE A 1 122 ? -5.500 -9.068 8.239 1.00 94.62 122 PHE A CA 1
ATOM 973 C C . PHE A 1 122 ? -6.874 -9.276 8.891 1.00 94.62 122 PHE A C 1
ATOM 975 O O . PHE A 1 122 ? -6.957 -9.385 10.117 1.00 94.62 122 PHE A O 1
ATOM 982 N N . ASN A 1 123 ? -7.935 -9.414 8.089 1.00 93.88 123 ASN A N 1
ATOM 983 C CA . ASN A 1 123 ? -9.282 -9.686 8.593 1.00 93.88 123 ASN A CA 1
ATOM 984 C C . ASN A 1 123 ? -9.346 -11.000 9.385 1.00 93.88 123 ASN A C 1
ATOM 986 O O . ASN A 1 123 ? -9.961 -11.032 10.453 1.00 93.88 123 ASN A O 1
ATOM 990 N N . ALA A 1 124 ? -8.691 -12.061 8.902 1.00 91.50 124 ALA A N 1
ATOM 991 C CA . ALA A 1 124 ? -8.602 -13.351 9.587 1.00 91.50 124 ALA A CA 1
ATOM 992 C C . ALA A 1 124 ? -7.877 -13.244 10.940 1.00 91.50 124 ALA A C 1
ATOM 994 O O . ALA A 1 124 ? -8.230 -13.942 11.889 1.00 91.50 124 ALA A O 1
ATOM 995 N N . CYS A 1 125 ? -6.920 -12.322 11.060 1.00 91.00 125 CYS A N 1
ATOM 996 C CA . CYS A 1 125 ? -6.243 -11.998 12.315 1.00 91.00 125 CYS A CA 1
ATOM 997 C C . CYS A 1 125 ? -7.027 -11.022 13.224 1.00 91.00 125 CYS A C 1
ATOM 999 O O . CYS A 1 125 ? -6.514 -10.630 14.270 1.00 91.00 125 CYS A O 1
ATOM 1001 N N . GLY A 1 126 ? -8.256 -10.629 12.867 1.00 92.81 126 GLY A N 1
ATOM 1002 C CA . GLY A 1 126 ? -9.083 -9.714 13.667 1.00 92.81 126 GLY A CA 1
ATOM 1003 C C . GLY A 1 126 ? -8.774 -8.228 13.458 1.00 92.81 126 GLY A C 1
ATOM 1004 O O . GLY A 1 126 ? -9.192 -7.393 14.266 1.00 92.81 126 GLY A O 1
ATOM 1005 N N . TYR A 1 127 ? -8.072 -7.894 12.374 1.00 94.88 127 TYR A N 1
ATOM 1006 C CA . TYR A 1 127 ? -7.708 -6.530 12.009 1.00 94.88 127 TYR A CA 1
ATOM 1007 C C . TYR A 1 127 ? -8.526 -6.013 10.836 1.00 94.88 127 TYR A C 1
ATOM 1009 O O . TYR A 1 127 ? -8.767 -6.727 9.870 1.00 94.88 127 TYR A O 1
ATOM 1017 N N . ARG A 1 128 ? -8.867 -4.727 10.873 1.00 96.00 128 ARG A N 1
ATOM 1018 C CA . ARG A 1 128 ? -9.357 -3.987 9.709 1.00 96.00 128 ARG A CA 1
ATOM 1019 C C . ARG A 1 128 ? -8.301 -3.005 9.225 1.00 96.00 128 ARG A C 1
ATOM 1021 O O . ARG A 1 128 ? -7.589 -2.404 10.030 1.00 96.00 128 ARG A O 1
ATOM 1028 N N . LEU A 1 129 ? -8.271 -2.788 7.915 1.00 97.44 129 LEU A N 1
ATOM 1029 C CA . LEU A 1 129 ? -7.361 -1.843 7.272 1.00 97.44 129 LEU A CA 1
ATOM 1030 C C . LEU A 1 129 ? -8.092 -0.556 6.857 1.00 97.44 129 LEU A C 1
ATOM 1032 O O . LEU A 1 129 ? -9.197 -0.611 6.301 1.00 97.44 129 LEU A O 1
ATOM 1036 N N . VAL A 1 130 ? -7.459 0.593 7.103 1.00 97.69 130 VAL A N 1
ATOM 1037 C CA . VAL A 1 130 ? -7.855 1.902 6.552 1.00 97.69 130 VAL A CA 1
ATOM 1038 C C . VAL A 1 130 ? -6.666 2.487 5.803 1.00 97.69 130 VAL A C 1
ATOM 1040 O O . VAL A 1 130 ? -5.615 2.711 6.398 1.00 97.69 130 VAL A O 1
ATOM 1043 N N . CYS A 1 131 ? -6.831 2.734 4.509 1.00 97.25 131 CYS A N 1
ATOM 1044 C CA . CYS A 1 131 ? -5.754 3.157 3.622 1.00 97.25 131 CYS A CA 1
ATOM 1045 C C . CYS A 1 131 ? -5.814 4.661 3.355 1.00 97.25 131 CYS A C 1
ATOM 1047 O O . CYS A 1 131 ? -6.886 5.191 3.049 1.00 97.25 131 CYS A O 1
ATOM 1049 N N . PHE A 1 132 ? -4.660 5.321 3.421 1.00 96.56 132 PHE A N 1
ATOM 1050 C CA . PHE A 1 132 ? -4.494 6.741 3.124 1.00 96.56 132 PHE A CA 1
ATOM 1051 C C . PHE A 1 132 ? -3.588 6.912 1.915 1.00 96.56 132 PHE A C 1
ATOM 1053 O O . PHE A 1 132 ? -2.484 6.385 1.902 1.00 96.56 132 PHE A O 1
ATOM 1060 N N . PHE A 1 133 ? -4.048 7.642 0.909 1.00 93.38 133 PHE A N 1
ATOM 1061 C CA . PHE A 1 133 ? -3.290 7.922 -0.304 1.00 93.38 133 PHE A CA 1
ATOM 1062 C C . PHE A 1 133 ? -3.070 9.422 -0.449 1.00 93.38 133 PHE A C 1
ATOM 1064 O O . PHE A 1 133 ? -3.966 10.213 -0.143 1.00 93.38 133 PHE A O 1
ATOM 1071 N N . ASP A 1 134 ? -1.888 9.791 -0.937 1.00 88.44 134 ASP A N 1
ATOM 1072 C CA . ASP A 1 134 ? -1.558 11.177 -1.260 1.00 88.44 134 ASP A CA 1
ATOM 1073 C C . ASP A 1 134 ? -2.537 11.762 -2.279 1.00 88.44 134 ASP A C 1
ATOM 1075 O O . ASP A 1 134 ? -3.106 11.056 -3.121 1.00 88.44 134 ASP A O 1
ATOM 1079 N N . GLY A 1 135 ? -2.709 13.077 -2.189 1.00 84.06 135 GLY A N 1
ATOM 1080 C CA . GLY A 1 135 ? -3.447 13.862 -3.164 1.00 84.06 135 GLY A CA 1
ATOM 1081 C C . GLY A 1 135 ? -2.508 14.405 -4.230 1.00 84.06 135 GLY A C 1
ATOM 1082 O O . GLY A 1 135 ? -1.964 13.670 -5.056 1.00 84.06 135 GLY A O 1
ATOM 1083 N N . VAL A 1 136 ? -2.340 15.726 -4.229 1.00 78.62 136 VAL A N 1
ATOM 1084 C CA . VAL A 1 136 ? -1.407 16.406 -5.132 1.00 78.62 136 VAL A CA 1
ATOM 1085 C C . VAL A 1 136 ? -0.013 16.495 -4.516 1.00 78.62 136 VAL A C 1
ATOM 1087 O O . VAL A 1 136 ? 0.138 16.624 -3.304 1.00 78.62 136 VAL A O 1
ATOM 1090 N N . VAL A 1 137 ? 1.013 16.465 -5.368 1.00 76.00 137 VAL A N 1
ATOM 1091 C CA . VAL A 1 137 ? 2.395 16.715 -4.939 1.00 76.00 137 VAL A CA 1
ATOM 1092 C C . VAL A 1 137 ? 2.511 18.161 -4.459 1.00 76.00 137 VAL A C 1
ATOM 1094 O O . VAL A 1 137 ? 2.121 19.081 -5.181 1.00 76.00 137 VAL A O 1
ATOM 1097 N N . ASP A 1 138 ? 3.065 18.354 -3.261 1.00 78.94 138 ASP A N 1
ATOM 1098 C CA . ASP A 1 138 ? 3.343 19.684 -2.719 1.00 78.94 138 ASP A CA 1
ATOM 1099 C C . ASP A 1 138 ? 4.320 20.451 -3.628 1.00 78.94 138 ASP A C 1
ATOM 1101 O O . ASP A 1 138 ? 5.312 19.891 -4.111 1.00 78.94 138 ASP A O 1
ATOM 1105 N N . GLY A 1 139 ? 4.062 21.742 -3.845 1.00 79.56 139 GLY A N 1
ATOM 1106 C CA . GLY A 1 139 ? 4.895 22.606 -4.680 1.00 79.56 139 GLY A CA 1
ATOM 1107 C C . GLY A 1 139 ? 6.344 22.654 -4.194 1.00 79.56 139 GLY A C 1
ATOM 1108 O O . GLY A 1 139 ? 7.267 22.586 -5.007 1.00 79.56 139 GLY A O 1
ATOM 1109 N N . ASP A 1 140 ? 6.543 22.645 -2.875 1.00 83.31 140 ASP A N 1
ATOM 1110 C CA . ASP A 1 140 ? 7.871 22.661 -2.255 1.00 83.31 140 ASP A CA 1
ATOM 1111 C C . ASP A 1 140 ? 8.637 21.342 -2.467 1.00 83.31 140 ASP A C 1
ATOM 1113 O O . ASP A 1 140 ? 9.870 21.324 -2.496 1.00 83.31 140 ASP A O 1
ATOM 1117 N N . LYS A 1 141 ? 7.926 20.225 -2.683 1.00 81.50 141 LYS A N 1
ATOM 1118 C CA . LYS A 1 141 ? 8.515 18.901 -2.952 1.00 81.50 141 LYS A CA 1
ATOM 1119 C C . LYS A 1 141 ? 8.598 18.562 -4.440 1.00 81.50 141 LYS A C 1
ATOM 1121 O O . LYS A 1 141 ? 9.181 17.533 -4.792 1.00 81.50 141 LYS A O 1
ATOM 1126 N N . ALA A 1 142 ? 8.070 19.409 -5.324 1.00 84.50 142 ALA A N 1
ATOM 1127 C CA . ALA A 1 142 ? 7.985 19.125 -6.753 1.00 84.50 142 ALA A CA 1
ATOM 1128 C C . ALA A 1 142 ? 9.360 18.859 -7.390 1.00 84.50 142 ALA A C 1
ATOM 1130 O O . ALA A 1 142 ? 9.507 17.898 -8.144 1.00 84.50 142 ALA A O 1
ATOM 1131 N N . ALA A 1 143 ? 10.385 19.650 -7.051 1.00 88.44 143 ALA A N 1
ATOM 1132 C CA . ALA A 1 143 ? 11.741 19.460 -7.576 1.00 88.44 143 ALA A CA 1
ATOM 1133 C C . ALA A 1 143 ? 12.318 18.088 -7.183 1.00 88.44 143 ALA A C 1
ATOM 1135 O O . ALA A 1 143 ? 12.730 17.310 -8.044 1.00 88.44 143 ALA A O 1
ATOM 1136 N N . THR A 1 144 ? 12.245 17.747 -5.895 1.00 87.19 144 THR A N 1
ATOM 1137 C CA . THR A 1 144 ? 12.675 16.445 -5.367 1.00 87.19 144 THR A CA 1
ATOM 1138 C C . THR A 1 144 ? 11.895 15.292 -6.002 1.00 87.19 144 THR A C 1
ATOM 1140 O O . THR A 1 144 ? 12.470 14.257 -6.345 1.00 87.19 144 THR A O 1
ATOM 1143 N N . TRP A 1 145 ? 10.585 15.460 -6.196 1.00 84.06 145 TRP A N 1
ATOM 1144 C CA . TRP A 1 145 ? 9.740 14.464 -6.848 1.00 84.06 145 TRP A CA 1
ATOM 1145 C C . TRP A 1 145 ? 10.162 14.225 -8.304 1.00 84.06 145 TRP A C 1
ATOM 1147 O O . TRP A 1 145 ? 10.329 13.068 -8.706 1.00 84.06 145 TRP A O 1
ATOM 1157 N N . VAL A 1 146 ? 10.404 15.296 -9.072 1.00 87.12 146 VAL A N 1
ATOM 1158 C CA . VAL A 1 146 ? 10.875 15.223 -10.466 1.00 87.12 146 VAL A CA 1
ATOM 1159 C C . VAL A 1 146 ? 12.231 14.529 -10.543 1.00 87.12 146 VAL A C 1
ATOM 1161 O O . VAL A 1 146 ? 12.401 13.622 -11.359 1.00 87.12 146 VAL A O 1
ATOM 1164 N N . ASP A 1 147 ? 13.174 14.885 -9.673 1.00 88.75 147 ASP A N 1
ATOM 1165 C CA . ASP A 1 147 ? 14.495 14.255 -9.647 1.00 88.75 147 ASP A CA 1
ATOM 1166 C C . ASP A 1 147 ? 14.404 12.762 -9.315 1.00 88.75 147 ASP A C 1
ATOM 1168 O O . ASP A 1 147 ? 15.015 11.936 -10.001 1.00 88.75 147 ASP A O 1
ATOM 1172 N N . ARG A 1 148 ? 13.562 12.381 -8.344 1.00 82.56 148 ARG A N 1
ATOM 1173 C CA . ARG A 1 148 ? 13.315 10.972 -8.006 1.00 82.56 148 ARG A CA 1
ATOM 1174 C C . ARG A 1 148 ? 12.726 10.204 -9.190 1.00 82.56 148 ARG A C 1
ATOM 1176 O O . ARG A 1 148 ? 13.167 9.091 -9.480 1.00 82.56 148 ARG A O 1
ATOM 1183 N N . ARG A 1 149 ? 11.746 10.775 -9.902 1.00 83.19 149 ARG A N 1
ATOM 1184 C CA . ARG A 1 149 ? 11.171 10.159 -11.114 1.00 83.19 149 ARG A CA 1
ATOM 1185 C C . ARG A 1 149 ? 12.192 10.061 -12.241 1.00 83.19 149 ARG A C 1
ATOM 1187 O O . ARG A 1 149 ? 12.281 9.025 -12.893 1.00 83.19 149 ARG A O 1
ATOM 1194 N N . ARG A 1 150 ? 13.014 11.091 -12.443 1.00 86.06 150 ARG A N 1
ATOM 1195 C CA . ARG A 1 150 ? 14.072 11.091 -13.459 1.00 86.06 150 ARG A CA 1
ATOM 1196 C C . ARG A 1 150 ? 15.100 9.990 -13.204 1.00 86.06 150 ARG A C 1
ATOM 1198 O O . ARG A 1 150 ? 15.481 9.287 -14.140 1.00 86.06 150 ARG A O 1
ATOM 1205 N N . GLN A 1 151 ? 15.522 9.815 -11.953 1.00 83.88 151 GLN A N 1
ATOM 1206 C CA . GLN A 1 151 ? 16.433 8.739 -11.559 1.00 83.88 151 GLN A CA 1
ATOM 1207 C C . GLN A 1 151 ? 15.813 7.356 -11.791 1.00 83.88 151 GLN A C 1
ATOM 1209 O O . GLN A 1 151 ? 16.468 6.491 -12.370 1.00 83.88 151 GLN A O 1
ATOM 1214 N N . GLN A 1 152 ? 14.540 7.164 -11.434 1.00 78.00 152 GLN A N 1
ATOM 1215 C CA . GLN A 1 152 ? 13.821 5.916 -11.719 1.00 78.00 152 GLN A CA 1
ATOM 1216 C C . GLN A 1 152 ? 13.756 5.622 -13.224 1.00 78.00 152 GLN A C 1
ATOM 1218 O O . GLN A 1 152 ? 14.109 4.521 -13.647 1.00 78.00 152 GLN A O 1
ATOM 1223 N N . SER A 1 153 ? 13.405 6.613 -14.050 1.00 81.88 153 SER A N 1
ATOM 1224 C CA . SER A 1 153 ? 13.393 6.481 -15.514 1.00 81.88 153 SER A CA 1
ATOM 1225 C C . SER A 1 153 ? 14.755 6.084 -16.083 1.00 81.88 153 SER A C 1
ATOM 1227 O O . SER A 1 153 ? 14.843 5.262 -16.998 1.00 81.88 153 SER A O 1
ATOM 1229 N N . TYR A 1 154 ? 15.837 6.622 -15.522 1.00 85.19 154 TYR A N 1
ATOM 1230 C CA . TYR A 1 154 ? 17.191 6.250 -15.916 1.00 85.19 154 TYR A CA 1
ATOM 1231 C C . TYR A 1 154 ? 17.526 4.794 -15.559 1.00 85.19 154 TYR A C 1
ATOM 1233 O O . TYR A 1 154 ? 18.132 4.089 -16.371 1.00 85.19 154 TYR A O 1
ATOM 1241 N N . SER A 1 155 ? 17.094 4.313 -14.392 1.00 79.88 155 SER A N 1
ATOM 1242 C CA . SER A 1 155 ? 17.282 2.915 -13.992 1.00 79.88 155 SER A CA 1
ATOM 1243 C C . SER A 1 155 ? 16.497 1.941 -14.876 1.00 79.88 155 SER A C 1
ATOM 1245 O O . SER A 1 155 ? 17.053 0.930 -15.301 1.00 79.88 155 SER A O 1
ATOM 1247 N N . ILE A 1 156 ? 15.259 2.270 -15.261 1.00 78.94 156 ILE A N 1
ATOM 1248 C CA . ILE A 1 156 ? 14.484 1.459 -16.222 1.00 78.94 156 ILE A CA 1
ATOM 1249 C C . ILE A 1 156 ? 15.189 1.408 -17.574 1.00 78.94 156 ILE A C 1
ATOM 1251 O O . ILE A 1 156 ? 15.323 0.339 -18.164 1.00 78.94 156 ILE A O 1
ATOM 1255 N N . ARG A 1 157 ? 15.687 2.552 -18.063 1.00 84.31 157 ARG A N 1
ATOM 1256 C CA . ARG A 1 157 ? 16.437 2.596 -19.323 1.00 84.31 157 ARG A CA 1
ATOM 1257 C C . ARG A 1 157 ? 17.644 1.659 -19.280 1.00 84.31 157 ARG A C 1
ATOM 1259 O O . ARG A 1 157 ? 17.901 0.973 -20.261 1.00 84.31 157 ARG A O 1
ATOM 1266 N N . LYS A 1 158 ? 18.367 1.605 -18.156 1.00 84.19 158 LYS A N 1
ATOM 1267 C CA . LYS A 1 158 ? 19.477 0.657 -17.972 1.00 84.19 158 LYS A CA 1
ATOM 1268 C C . LYS A 1 158 ? 19.016 -0.799 -18.030 1.00 84.19 158 LYS A C 1
ATOM 1270 O O . LYS A 1 158 ? 19.692 -1.602 -18.660 1.00 84.19 158 LYS A O 1
ATOM 1275 N N . ILE A 1 159 ? 17.880 -1.129 -17.411 1.00 81.31 159 ILE A N 1
ATOM 1276 C CA . ILE A 1 159 ? 17.304 -2.482 -17.470 1.00 81.31 159 ILE A CA 1
ATOM 1277 C C . ILE A 1 159 ? 16.955 -2.851 -18.915 1.00 81.31 159 ILE A C 1
ATOM 1279 O O . ILE A 1 159 ? 17.318 -3.933 -19.361 1.00 81.31 159 ILE A O 1
ATOM 1283 N N . ASN A 1 160 ? 16.302 -1.950 -19.654 1.00 82.25 160 ASN A N 1
ATOM 1284 C CA . ASN A 1 160 ? 15.922 -2.195 -21.046 1.00 82.25 160 ASN A CA 1
ATOM 1285 C C . ASN A 1 160 ? 17.144 -2.410 -21.945 1.00 82.25 160 ASN A C 1
ATOM 1287 O O . ASN A 1 160 ? 17.164 -3.372 -22.704 1.00 82.25 160 ASN A O 1
ATOM 1291 N N . LEU A 1 161 ? 18.187 -1.587 -21.805 1.00 87.38 161 LEU A N 1
ATOM 1292 C CA . LEU A 1 161 ? 19.438 -1.781 -22.545 1.00 87.38 161 LEU A CA 1
ATOM 1293 C C . LEU A 1 161 ? 20.100 -3.123 -22.204 1.00 87.38 161 LEU A C 1
ATOM 1295 O O . LEU A 1 161 ? 20.498 -3.855 -23.100 1.00 87.38 161 LEU A O 1
ATOM 1299 N N . ALA A 1 162 ? 20.152 -3.495 -20.923 1.00 85.44 162 ALA A N 1
ATOM 1300 C CA . ALA A 1 162 ? 20.701 -4.787 -20.515 1.00 85.44 162 ALA A CA 1
ATOM 1301 C C . ALA A 1 162 ? 19.879 -5.976 -21.055 1.00 85.44 162 ALA A C 1
ATOM 1303 O O . ALA A 1 162 ? 20.440 -7.027 -21.358 1.00 85.44 162 ALA A O 1
ATOM 1304 N N . LEU A 1 163 ? 18.556 -5.822 -21.195 1.00 83.50 163 LEU A N 1
ATOM 1305 C CA . LEU A 1 163 ? 17.691 -6.814 -21.843 1.00 83.50 163 LEU A CA 1
ATOM 1306 C C . LEU A 1 163 ? 17.974 -6.920 -23.348 1.00 83.50 163 LEU A C 1
ATOM 1308 O O . LEU A 1 163 ? 18.053 -8.039 -23.856 1.00 83.50 163 LEU A O 1
ATOM 1312 N N . GLU A 1 164 ? 18.142 -5.788 -24.040 1.00 89.62 164 GLU A N 1
ATOM 1313 C CA . GLU A 1 164 ? 18.511 -5.726 -25.465 1.00 89.62 164 GLU A CA 1
ATOM 1314 C C . GLU A 1 164 ? 19.880 -6.370 -25.729 1.00 89.62 164 GLU A C 1
ATOM 1316 O O . GLU A 1 164 ? 20.052 -7.088 -26.711 1.00 89.62 164 GLU A O 1
ATOM 1321 N N . GLU A 1 165 ? 20.834 -6.174 -24.820 1.00 92.38 165 GLU A N 1
ATOM 1322 C CA . GLU A 1 165 ? 22.176 -6.767 -24.870 1.00 92.38 165 GLU A CA 1
ATOM 1323 C C . GLU A 1 165 ? 22.215 -8.228 -24.377 1.00 92.38 165 GLU A C 1
ATOM 1325 O O . GLU A 1 165 ? 23.272 -8.860 -24.380 1.00 92.38 165 GLU A O 1
ATOM 1330 N N . HIS A 1 166 ? 21.073 -8.785 -23.958 1.00 88.00 166 HIS A N 1
ATOM 1331 C CA . HIS A 1 166 ? 20.952 -10.115 -23.351 1.00 88.00 166 HIS A CA 1
ATOM 1332 C C . HIS A 1 166 ? 21.852 -10.336 -22.111 1.00 88.00 166 HIS A C 1
ATOM 1334 O O . HIS A 1 166 ? 22.190 -11.475 -21.770 1.00 88.00 166 HIS A O 1
ATOM 1340 N N . ASP A 1 167 ? 22.196 -9.272 -21.379 1.00 86.19 167 ASP A N 1
ATOM 1341 C CA . ASP A 1 167 ? 22.990 -9.332 -20.148 1.00 86.19 167 ASP A CA 1
ATOM 1342 C C . ASP A 1 167 ? 22.114 -9.694 -18.936 1.00 86.19 167 ASP A C 1
ATOM 1344 O O . ASP A 1 167 ? 21.662 -8.858 -18.144 1.00 86.19 167 ASP A O 1
ATOM 1348 N N . ALA A 1 168 ? 21.896 -10.997 -18.761 1.00 83.38 168 ALA A N 1
ATOM 1349 C CA . ALA A 1 168 ? 21.098 -11.541 -17.666 1.00 83.38 168 ALA A CA 1
ATOM 1350 C C . ALA A 1 168 ? 21.652 -11.219 -16.261 1.00 83.38 168 ALA A C 1
ATOM 1352 O O . ALA A 1 168 ? 20.888 -11.232 -15.289 1.00 83.38 168 ALA A O 1
ATOM 1353 N N . VAL A 1 169 ? 22.957 -10.946 -16.124 1.00 82.81 169 VAL A N 1
ATOM 1354 C CA . VAL A 1 169 ? 23.585 -10.613 -14.834 1.00 82.81 169 VAL A CA 1
ATOM 1355 C C . VAL A 1 169 ? 23.255 -9.173 -14.460 1.00 82.81 169 VAL A C 1
ATOM 1357 O O . VAL A 1 169 ? 22.797 -8.920 -13.342 1.00 82.81 169 VAL A O 1
ATOM 1360 N N . CYS A 1 170 ? 23.416 -8.245 -15.405 1.00 80.25 170 CYS A N 1
ATOM 1361 C CA . CYS A 1 170 ? 23.059 -6.844 -15.221 1.00 80.25 170 CYS A CA 1
ATOM 1362 C C . CYS A 1 170 ? 21.557 -6.681 -14.962 1.00 80.25 170 CYS A C 1
ATOM 1364 O O . CYS A 1 170 ? 21.172 -6.027 -13.992 1.00 80.25 170 CYS A O 1
ATOM 1366 N N . VAL A 1 171 ? 20.705 -7.370 -15.730 1.00 75.69 171 VAL A N 1
ATOM 1367 C CA . VAL A 1 171 ? 19.248 -7.368 -15.514 1.00 75.69 171 VAL A CA 1
ATOM 1368 C C . VAL A 1 171 ? 18.889 -7.853 -14.112 1.00 75.69 171 VAL A C 1
ATOM 1370 O O . VAL A 1 171 ? 18.063 -7.237 -13.441 1.00 75.69 171 VAL A O 1
ATOM 1373 N N . ARG A 1 172 ? 19.505 -8.942 -13.634 1.00 75.56 172 ARG A N 1
ATOM 1374 C CA . ARG A 1 172 ? 19.224 -9.467 -12.292 1.00 75.56 172 ARG A CA 1
ATOM 1375 C C . ARG A 1 172 ? 19.630 -8.478 -11.203 1.00 75.56 172 ARG A C 1
ATOM 1377 O O . ARG A 1 172 ? 18.852 -8.260 -10.282 1.00 75.56 172 ARG A O 1
ATOM 1384 N N . LYS A 1 173 ? 20.815 -7.875 -11.322 1.00 77.31 173 LYS A N 1
ATOM 1385 C CA . LYS A 1 173 ? 21.314 -6.887 -10.360 1.00 77.31 173 LYS A CA 1
ATOM 1386 C C . LYS A 1 173 ? 20.424 -5.643 -10.328 1.00 77.31 173 LYS A C 1
ATOM 1388 O O . LYS A 1 173 ? 19.939 -5.256 -9.273 1.00 77.31 173 LYS A O 1
ATOM 1393 N N . LEU A 1 174 ? 20.139 -5.071 -11.496 1.00 71.56 174 LEU A N 1
ATOM 1394 C CA . LEU A 1 174 ? 19.306 -3.878 -11.606 1.00 71.56 174 LEU A CA 1
ATOM 1395 C C . LEU A 1 174 ? 17.866 -4.124 -11.154 1.00 71.56 174 LEU A C 1
ATOM 1397 O O . LEU A 1 174 ? 17.267 -3.204 -10.613 1.00 71.56 174 LEU A O 1
ATOM 1401 N N . ARG A 1 175 ? 17.312 -5.334 -11.326 1.00 67.25 175 ARG A N 1
ATOM 1402 C CA . ARG A 1 175 ? 15.987 -5.674 -10.782 1.00 67.25 175 ARG A CA 1
ATOM 1403 C C . ARG A 1 175 ? 15.966 -5.601 -9.261 1.00 67.25 175 ARG A C 1
ATOM 1405 O O . ARG A 1 175 ? 15.045 -5.010 -8.737 1.00 67.25 175 ARG A O 1
ATOM 1412 N N . VAL A 1 176 ? 16.966 -6.140 -8.566 1.00 64.94 176 VAL A N 1
ATOM 1413 C CA . VAL A 1 176 ? 17.006 -6.102 -7.091 1.00 64.94 176 VAL A CA 1
ATOM 1414 C C . VAL A 1 176 ? 17.160 -4.672 -6.565 1.00 64.94 176 VAL A C 1
ATOM 1416 O O . VAL A 1 176 ? 16.530 -4.311 -5.574 1.00 64.94 176 VAL A O 1
ATOM 1419 N N . ASP A 1 177 ? 17.965 -3.860 -7.250 1.00 63.25 177 ASP A N 1
ATOM 1420 C CA . ASP A 1 177 ? 18.372 -2.538 -6.762 1.00 63.25 177 ASP A CA 1
ATOM 1421 C C . ASP A 1 177 ? 17.461 -1.391 -7.246 1.00 63.25 177 ASP A C 1
ATOM 1423 O O . ASP A 1 177 ? 17.596 -0.256 -6.785 1.00 63.25 177 ASP A O 1
ATOM 1427 N N . THR A 1 178 ? 16.552 -1.645 -8.196 1.00 61.75 178 THR A N 1
ATOM 1428 C CA . THR A 1 178 ? 15.707 -0.603 -8.799 1.00 61.75 178 THR A CA 1
ATOM 1429 C C . THR A 1 178 ? 14.258 -0.744 -8.344 1.00 61.75 178 THR A C 1
ATOM 1431 O O . THR A 1 178 ? 13.577 -1.670 -8.792 1.00 61.75 178 THR A O 1
ATOM 1434 N N . PRO A 1 179 ? 13.718 0.204 -7.554 1.00 61.78 179 PRO A N 1
ATOM 1435 C CA . PRO A 1 179 ? 12.280 0.269 -7.349 1.00 61.78 179 PRO A CA 1
ATOM 1436 C C . PRO A 1 179 ? 11.608 0.524 -8.702 1.00 61.78 179 PRO A C 1
ATOM 1438 O O . PRO A 1 179 ? 11.908 1.520 -9.370 1.00 61.78 179 PRO A O 1
ATOM 1441 N N . TRP A 1 180 ? 10.722 -0.385 -9.117 1.00 63.62 180 TRP A N 1
ATOM 1442 C CA . TRP A 1 180 ? 9.946 -0.215 -10.344 1.00 63.62 180 TRP A CA 1
ATOM 1443 C C . TRP A 1 180 ? 9.170 1.110 -10.264 1.00 63.62 180 TRP A C 1
ATOM 1445 O O . TRP A 1 180 ? 8.690 1.469 -9.181 1.00 63.62 180 TRP A O 1
ATOM 1455 N N . PRO A 1 181 ? 9.070 1.888 -11.357 1.00 62.53 181 PRO A N 1
ATOM 1456 C CA . PRO A 1 181 ? 8.271 3.100 -11.336 1.00 62.53 181 PRO A CA 1
ATOM 1457 C C . PRO A 1 181 ? 6.846 2.734 -10.941 1.00 62.53 181 PRO A C 1
ATOM 1459 O O . PRO A 1 181 ? 6.202 1.867 -11.534 1.00 62.53 181 PRO A O 1
ATOM 1462 N N . VAL A 1 182 ? 6.338 3.439 -9.944 1.00 63.91 182 VAL A N 1
ATOM 1463 C CA . VAL A 1 182 ? 4.907 3.449 -9.704 1.00 63.91 182 VAL A CA 1
ATOM 1464 C C . VAL A 1 182 ? 4.280 4.136 -10.915 1.00 63.91 182 VAL A C 1
ATOM 1466 O O . VAL A 1 182 ? 4.500 5.331 -11.116 1.00 63.91 182 VAL A O 1
ATOM 1469 N N . CYS A 1 183 ? 3.564 3.385 -11.756 1.00 64.81 183 CYS A N 1
ATOM 1470 C CA . CYS A 1 183 ? 2.792 3.976 -12.847 1.00 64.81 183 CYS A CA 1
ATOM 1471 C C . CYS A 1 183 ? 1.811 4.994 -12.266 1.00 64.81 183 CYS A C 1
ATOM 1473 O O . CYS A 1 183 ? 1.200 4.721 -11.237 1.00 64.81 183 CYS A O 1
ATOM 1475 N N . GLU A 1 184 ? 1.627 6.149 -12.907 1.00 65.25 184 GLU A N 1
ATOM 1476 C CA . GLU A 1 184 ? 0.683 7.158 -12.402 1.00 65.25 184 GLU A CA 1
ATOM 1477 C C . GLU A 1 184 ? -0.721 6.570 -12.218 1.00 65.25 184 GLU A C 1
ATOM 1479 O O . GLU A 1 184 ? -1.348 6.799 -11.187 1.00 65.25 184 GLU A O 1
ATOM 1484 N N . ASP A 1 185 ? -1.163 5.688 -13.117 1.00 68.12 185 ASP A N 1
ATOM 1485 C CA . ASP A 1 185 ? -2.445 4.988 -12.978 1.00 68.12 185 ASP A CA 1
ATOM 1486 C C . ASP A 1 185 ? -2.521 4.060 -11.752 1.00 68.12 185 ASP A C 1
ATOM 1488 O O . ASP A 1 185 ? -3.610 3.814 -11.229 1.00 68.12 185 ASP A O 1
ATOM 1492 N N . ALA A 1 186 ? -1.388 3.586 -11.219 1.00 74.25 186 ALA A N 1
ATOM 1493 C CA . ALA A 1 186 ? -1.360 2.787 -9.993 1.00 74.25 186 ALA A CA 1
ATOM 1494 C C . ALA A 1 186 ? -1.886 3.575 -8.784 1.00 74.25 186 ALA A C 1
ATOM 1496 O O . ALA A 1 186 ? -2.527 2.995 -7.910 1.00 74.25 186 ALA A O 1
ATOM 1497 N N . THR A 1 187 ? -1.707 4.900 -8.771 1.00 77.50 187 THR A N 1
ATOM 1498 C CA . THR A 1 187 ? -2.254 5.779 -7.722 1.00 77.50 187 THR A CA 1
ATOM 1499 C C . THR A 1 187 ? -3.780 5.844 -7.720 1.00 77.50 187 THR A C 1
ATOM 1501 O O . THR A 1 187 ? -4.359 6.314 -6.750 1.00 77.50 187 THR A O 1
ATOM 1504 N N . ARG A 1 188 ? -4.447 5.333 -8.766 1.00 81.81 188 ARG A N 1
ATOM 1505 C CA . ARG A 1 188 ? -5.911 5.188 -8.838 1.00 81.81 188 ARG A CA 1
ATOM 1506 C C . ARG A 1 188 ? -6.357 3.734 -8.721 1.00 81.81 188 ARG A C 1
ATOM 1508 O O . ARG A 1 188 ? -7.314 3.435 -8.011 1.00 81.81 188 ARG A O 1
ATOM 1515 N N . LEU A 1 189 ? -5.648 2.825 -9.388 1.00 86.56 189 LEU A N 1
ATOM 1516 C CA . LEU A 1 189 ? -6.008 1.407 -9.454 1.00 86.56 189 LEU A CA 1
ATOM 1517 C C . LEU A 1 189 ? -5.809 0.684 -8.118 1.00 86.56 189 LEU A C 1
ATOM 1519 O O . LEU A 1 189 ? -6.624 -0.159 -7.755 1.00 86.56 189 LEU A O 1
ATOM 1523 N N . ILE A 1 190 ? -4.768 1.036 -7.362 1.00 89.88 190 ILE A N 1
ATOM 1524 C CA . ILE A 1 190 ? -4.500 0.425 -6.056 1.00 89.88 190 ILE A CA 1
ATOM 1525 C C . ILE A 1 190 ? -5.528 0.842 -5.002 1.00 89.88 190 ILE A C 1
ATOM 1527 O O . ILE A 1 190 ? -6.099 -0.053 -4.375 1.00 89.88 190 ILE A O 1
ATOM 1531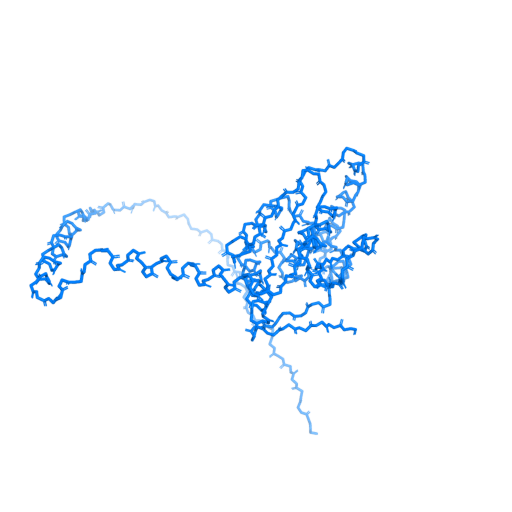 N N . PRO A 1 191 ? -5.860 2.137 -4.830 1.00 92.75 191 PRO A N 1
ATOM 1532 C CA . PRO A 1 191 ? -6.969 2.520 -3.962 1.00 92.75 191 PRO A CA 1
ATOM 1533 C C . PRO A 1 191 ? -8.281 1.819 -4.333 1.00 92.75 191 PRO A C 1
ATOM 1535 O O . PRO A 1 191 ? -9.001 1.373 -3.442 1.00 92.75 191 PRO A O 1
ATOM 1538 N N . GLN A 1 192 ? -8.576 1.669 -5.632 1.00 92.38 192 GLN A N 1
ATOM 1539 C CA . GLN A 1 192 ? -9.762 0.935 -6.080 1.00 92.38 192 GLN A CA 1
ATOM 1540 C C . GLN A 1 192 ? -9.706 -0.542 -5.667 1.00 92.38 192 GLN A C 1
ATOM 1542 O O . GLN A 1 192 ? -10.674 -1.044 -5.108 1.00 92.38 192 GLN A O 1
ATOM 1547 N N . ALA A 1 193 ? -8.569 -1.217 -5.846 1.00 93.69 193 ALA A N 1
ATOM 1548 C CA . ALA A 1 193 ? -8.394 -2.605 -5.420 1.00 93.69 193 ALA A CA 1
ATOM 1549 C C . ALA A 1 193 ? -8.593 -2.787 -3.902 1.00 93.69 193 ALA A C 1
ATOM 1551 O O . ALA A 1 193 ? -9.263 -3.724 -3.473 1.00 93.69 193 ALA A O 1
ATOM 1552 N N . PHE A 1 194 ? -8.078 -1.865 -3.080 1.00 96.12 194 PHE A N 1
ATOM 1553 C CA . PHE A 1 194 ? -8.341 -1.865 -1.636 1.00 96.12 194 PHE A CA 1
ATOM 1554 C C . PHE A 1 194 ? -9.824 -1.643 -1.324 1.00 96.12 194 PHE A C 1
ATOM 1556 O O . PHE A 1 194 ? -10.378 -2.287 -0.429 1.00 96.12 194 PHE A O 1
ATOM 1563 N N . LYS A 1 195 ? -10.488 -0.750 -2.065 1.00 95.69 195 LYS A N 1
ATOM 1564 C CA . LYS A 1 195 ? -11.922 -0.495 -1.909 1.00 95.69 195 LYS A CA 1
ATOM 1565 C C . LYS A 1 195 ? -12.752 -1.735 -2.242 1.00 95.69 195 LYS A C 1
ATOM 1567 O O . LYS A 1 195 ? -13.638 -2.083 -1.461 1.00 95.69 195 LYS A O 1
ATOM 1572 N N . ASP A 1 196 ? -12.429 -2.410 -3.342 1.00 95.38 196 ASP A N 1
ATOM 1573 C CA . ASP A 1 196 ? -13.082 -3.641 -3.797 1.00 95.38 196 ASP A CA 1
ATOM 1574 C C . ASP A 1 196 ? -12.864 -4.794 -2.804 1.00 95.38 196 ASP A C 1
ATOM 1576 O O . ASP A 1 196 ? -13.779 -5.575 -2.547 1.00 95.38 196 ASP A O 1
ATOM 1580 N N . ALA A 1 197 ? -11.694 -4.843 -2.157 1.00 95.44 197 ALA A N 1
ATOM 1581 C CA . ALA A 1 197 ? -11.393 -5.769 -1.062 1.00 95.44 197 ALA A CA 1
ATOM 1582 C C . ALA A 1 197 ? -12.090 -5.411 0.274 1.00 95.44 197 ALA A C 1
ATOM 1584 O O . ALA A 1 197 ? -11.983 -6.147 1.254 1.00 95.44 197 ALA A O 1
ATOM 1585 N N . GLY A 1 198 ? -12.836 -4.300 0.337 1.00 94.25 198 GLY A N 1
ATOM 1586 C CA . GLY A 1 198 ? -13.657 -3.916 1.491 1.00 94.25 198 GLY A CA 1
ATOM 1587 C C . GLY A 1 198 ? -12.988 -2.972 2.498 1.00 94.25 198 GLY A C 1
ATOM 1588 O O . GLY A 1 198 ? -13.548 -2.738 3.584 1.00 94.25 198 GLY A O 1
ATOM 1589 N N . CYS A 1 199 ? -11.828 -2.404 2.161 1.00 96.31 199 CYS A N 1
ATOM 1590 C CA . CYS A 1 199 ? -11.152 -1.403 2.982 1.00 96.31 199 CYS A CA 1
ATOM 1591 C C . CYS A 1 199 ? -11.845 -0.038 2.923 1.00 96.31 199 CYS A C 1
ATOM 1593 O O . CYS A 1 199 ? -12.506 0.342 1.951 1.00 96.31 199 CYS A O 1
ATOM 1595 N N . GLU A 1 200 ? -11.665 0.738 3.988 1.00 96.12 200 GLU A N 1
ATOM 1596 C CA . GLU A 1 200 ? -11.894 2.176 3.918 1.00 96.12 200 GLU A CA 1
ATOM 1597 C C . GLU A 1 200 ? -10.671 2.827 3.267 1.00 96.12 200 GLU A C 1
ATOM 1599 O O . GLU A 1 200 ? -9.539 2.528 3.632 1.00 96.12 200 GLU A O 1
ATOM 1604 N N . VAL A 1 201 ? -10.912 3.697 2.291 1.00 96.38 201 VAL A N 1
ATOM 1605 C CA . VAL A 1 201 ? -9.875 4.351 1.490 1.00 96.38 201 VAL A CA 1
ATOM 1606 C C . VAL A 1 201 ? -10.112 5.850 1.567 1.00 96.38 201 VAL A C 1
ATOM 1608 O O . VAL A 1 201 ? -11.244 6.301 1.360 1.00 96.38 201 VAL A O 1
ATOM 1611 N N . LYS A 1 202 ? -9.061 6.602 1.884 1.00 95.44 202 LYS A N 1
ATOM 1612 C CA . LYS A 1 202 ? -9.072 8.058 2.019 1.00 95.44 202 LYS A CA 1
ATOM 1613 C C . LYS A 1 202 ? -7.987 8.657 1.136 1.00 95.44 202 LYS A C 1
ATOM 1615 O O . LYS A 1 202 ? -6.865 8.161 1.123 1.00 95.44 202 LYS A O 1
ATOM 1620 N N . PHE A 1 203 ? -8.342 9.717 0.419 1.00 92.88 203 PHE A N 1
ATOM 1621 C CA . PHE A 1 203 ? -7.388 10.563 -0.287 1.00 92.88 203 PHE A CA 1
ATOM 1622 C C . PHE A 1 203 ? -7.173 11.827 0.531 1.00 92.88 203 PHE A C 1
ATOM 1624 O O . PHE A 1 203 ? -8.148 12.455 0.953 1.00 92.88 203 PHE A O 1
ATOM 1631 N N . CYS A 1 204 ? -5.913 12.164 0.752 1.00 90.75 204 CYS A N 1
ATOM 1632 C CA . CYS A 1 204 ? -5.507 13.366 1.462 1.00 90.75 204 CYS A CA 1
ATOM 1633 C C . CYS A 1 204 ? -5.428 14.545 0.494 1.00 90.75 204 CYS A C 1
ATOM 1635 O O . CYS A 1 204 ? -5.380 14.361 -0.723 1.00 90.75 204 CYS A O 1
ATOM 1637 N N . TYR A 1 205 ? -5.436 15.772 1.015 1.00 84.38 205 TYR A N 1
ATOM 1638 C CA . TYR A 1 205 ? -5.368 16.948 0.139 1.00 84.38 205 TYR A CA 1
ATOM 1639 C C . TYR A 1 205 ? -3.972 17.110 -0.484 1.00 84.38 205 TYR A C 1
ATOM 1641 O O . TYR A 1 205 ? -3.856 17.361 -1.682 1.00 84.38 205 TYR A O 1
ATOM 1649 N N . ILE A 1 206 ? -2.923 16.924 0.323 1.00 83.00 206 ILE A N 1
ATOM 1650 C CA . ILE A 1 206 ? -1.517 17.005 -0.101 1.00 83.00 206 ILE A CA 1
ATOM 1651 C C . ILE A 1 206 ? -0.819 15.695 0.284 1.00 83.00 206 ILE A C 1
ATOM 1653 O O . ILE A 1 206 ? -0.757 14.776 -0.527 1.00 83.00 206 ILE A 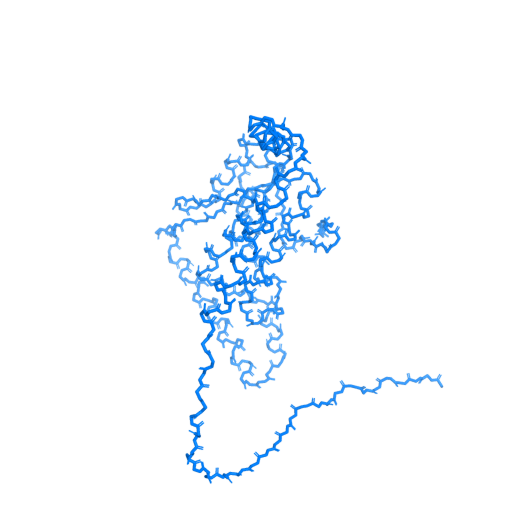O 1
ATOM 1657 N N . GLU A 1 207 ? -0.399 15.565 1.543 1.00 85.38 207 GLU A N 1
ATOM 1658 C CA . GLU A 1 207 ? 0.358 14.412 2.048 1.00 85.38 207 GLU A CA 1
ATOM 1659 C C . GLU A 1 207 ? -0.472 13.522 2.963 1.00 85.38 207 GLU A C 1
ATOM 1661 O O . GLU A 1 207 ? -1.173 13.998 3.863 1.00 85.38 207 GLU A O 1
ATOM 1666 N N . ALA A 1 208 ? -0.336 12.214 2.764 1.00 91.06 208 ALA A N 1
ATOM 1667 C CA . ALA A 1 208 ? -0.995 11.208 3.566 1.00 91.06 208 ALA A CA 1
ATOM 1668 C C . ALA A 1 208 ? -0.420 11.097 4.975 1.00 91.06 208 ALA A C 1
ATOM 1670 O O . ALA A 1 208 ? -1.191 10.865 5.901 1.00 91.06 208 ALA A O 1
ATOM 1671 N N . ASP A 1 209 ? 0.880 11.317 5.167 1.00 91.25 209 ASP A N 1
ATOM 1672 C CA . ASP A 1 209 ? 1.594 10.993 6.409 1.00 91.25 209 ASP A CA 1
ATOM 1673 C C . ASP A 1 209 ? 0.950 11.612 7.649 1.00 91.25 209 ASP A C 1
ATOM 1675 O O . ASP A 1 209 ? 0.599 10.917 8.608 1.00 91.25 209 ASP A O 1
ATOM 1679 N N . LYS A 1 210 ? 0.728 12.932 7.614 1.00 90.38 210 LYS A N 1
ATOM 1680 C CA . LYS A 1 210 ? 0.143 13.681 8.734 1.00 90.38 210 LYS A CA 1
ATOM 1681 C C . LYS A 1 210 ? -1.284 13.232 9.024 1.00 90.38 210 LYS A C 1
ATOM 1683 O O . LYS A 1 210 ? -1.647 13.051 10.187 1.00 90.38 210 LYS A O 1
ATOM 1688 N N . GLU A 1 211 ? -2.097 13.066 7.984 1.00 93.69 211 GLU A N 1
ATOM 1689 C CA . GLU A 1 211 ? -3.501 12.673 8.118 1.00 93.69 211 GLU A CA 1
ATOM 1690 C C . GLU A 1 211 ? -3.636 11.221 8.601 1.00 93.69 211 GLU A C 1
ATOM 1692 O O . GLU A 1 211 ? -4.429 10.947 9.505 1.00 93.69 211 GLU A O 1
ATOM 1697 N N . ALA A 1 212 ? -2.815 10.314 8.068 1.00 95.06 212 ALA A N 1
ATOM 1698 C CA . ALA A 1 212 ? -2.744 8.911 8.450 1.00 95.06 212 ALA A CA 1
ATOM 1699 C C . ALA A 1 212 ? -2.307 8.760 9.912 1.00 95.06 212 ALA A C 1
ATOM 1701 O O . ALA A 1 212 ? -2.988 8.085 10.685 1.00 95.06 212 ALA A O 1
ATOM 1702 N N . CYS A 1 213 ? -1.240 9.449 10.329 1.00 94.62 213 CYS A N 1
ATOM 1703 C CA . CYS A 1 213 ? -0.764 9.430 11.713 1.00 94.62 213 CYS A CA 1
ATOM 1704 C C . CYS A 1 213 ? -1.775 10.046 12.685 1.00 94.62 213 CYS A C 1
ATOM 1706 O O . CYS A 1 213 ? -2.039 9.497 13.760 1.00 94.62 213 CYS A O 1
ATOM 1708 N N . TYR A 1 214 ? -2.396 11.167 12.307 1.00 94.50 214 TYR A N 1
ATOM 1709 C CA . TYR A 1 214 ? -3.451 11.775 13.112 1.00 94.50 214 TYR A CA 1
ATOM 1710 C C . TYR A 1 214 ? -4.648 10.831 13.276 1.00 94.50 214 TYR A C 1
ATOM 1712 O O . TYR A 1 214 ? -5.164 10.681 14.388 1.00 94.50 214 TYR A O 1
ATOM 1720 N N . TYR A 1 215 ? -5.076 10.177 12.193 1.00 95.81 215 TYR A N 1
ATOM 1721 C CA . TYR A 1 215 ? -6.171 9.214 12.223 1.00 95.81 215 TYR A CA 1
ATOM 1722 C C . TYR A 1 215 ? -5.820 7.987 13.064 1.00 95.81 215 TYR A C 1
ATOM 1724 O O . TYR A 1 215 ? -6.627 7.590 13.902 1.00 95.81 215 TYR A O 1
ATOM 1732 N N . ALA A 1 216 ? -4.618 7.430 12.892 1.00 95.88 216 ALA A N 1
ATOM 1733 C CA . ALA A 1 216 ? -4.121 6.296 13.665 1.00 95.88 216 ALA A CA 1
ATOM 1734 C C . ALA A 1 216 ? -4.242 6.568 15.168 1.00 95.88 216 ALA A C 1
ATOM 1736 O O . ALA A 1 216 ? -4.899 5.818 15.885 1.00 95.88 216 ALA A O 1
ATOM 1737 N N . ARG A 1 217 ? -3.730 7.716 15.623 1.00 94.94 217 ARG A N 1
ATOM 1738 C CA . ARG A 1 217 ? -3.808 8.131 17.027 1.00 94.94 217 ARG A CA 1
ATOM 1739 C C . ARG A 1 217 ? -5.244 8.363 17.499 1.00 94.94 217 ARG A C 1
ATOM 1741 O O . ARG A 1 217 ? -5.623 7.921 18.578 1.00 94.94 217 ARG A O 1
ATOM 1748 N N . LYS A 1 218 ? -6.060 9.068 16.708 1.00 95.06 218 LYS A N 1
ATOM 1749 C CA . LYS A 1 218 ? -7.452 9.390 17.070 1.00 95.06 218 LYS A CA 1
ATOM 1750 C C . LYS A 1 218 ? -8.325 8.141 17.209 1.00 95.06 218 LYS A C 1
ATOM 1752 O O . LYS A 1 218 ? -9.271 8.147 17.991 1.00 95.06 218 LYS A O 1
ATOM 1757 N N . HIS A 1 219 ? -8.033 7.107 16.427 1.00 94.00 219 HIS A N 1
ATOM 1758 C CA . HIS A 1 219 ? -8.810 5.873 16.372 1.00 94.00 219 HIS A CA 1
ATOM 1759 C C . HIS A 1 219 ? -8.119 4.689 17.059 1.00 94.00 219 HIS A C 1
ATOM 1761 O O . HIS A 1 219 ? -8.574 3.562 16.870 1.00 94.00 219 HIS A O 1
ATOM 1767 N N . HIS A 1 220 ? -7.067 4.938 17.851 1.00 93.38 220 HIS A N 1
ATOM 1768 C CA . HIS A 1 220 ? -6.301 3.915 18.575 1.00 93.38 220 HIS A CA 1
ATOM 1769 C C . HIS A 1 220 ? -5.892 2.742 17.670 1.00 93.38 220 HIS A C 1
ATOM 1771 O O . HIS A 1 220 ? -6.135 1.574 17.978 1.00 93.38 220 HIS A O 1
ATOM 1777 N N . ALA A 1 221 ? -5.348 3.066 16.495 1.00 95.94 221 ALA A N 1
ATOM 1778 C CA . ALA A 1 221 ? -4.781 2.068 15.602 1.00 95.94 221 ALA A CA 1
ATOM 1779 C C . ALA A 1 221 ? -3.578 1.402 16.273 1.00 95.94 221 ALA A C 1
ATOM 1781 O O . ALA A 1 221 ? -2.723 2.095 16.811 1.00 95.94 221 ALA A O 1
ATOM 1782 N N . GLU A 1 222 ? -3.479 0.074 16.189 1.00 95.19 222 GLU A N 1
ATOM 1783 C CA . GLU A 1 222 ? -2.351 -0.653 16.787 1.00 95.19 222 GLU A CA 1
ATOM 1784 C C . GLU A 1 222 ? -1.031 -0.330 16.091 1.00 95.19 222 GLU A C 1
ATOM 1786 O O . GLU A 1 222 ? 0.019 -0.331 16.727 1.00 95.19 222 GLU A O 1
ATOM 1791 N N . ALA A 1 223 ? -1.078 -0.076 14.782 1.00 95.31 223 ALA A N 1
ATOM 1792 C CA . ALA A 1 223 ? 0.091 0.324 14.026 1.00 95.31 223 ALA A CA 1
ATOM 1793 C C . ALA A 1 223 ? -0.260 1.010 12.701 1.00 95.31 223 ALA A C 1
ATOM 1795 O O . ALA A 1 223 ? -1.384 0.914 12.190 1.00 95.31 223 ALA A O 1
ATOM 1796 N N . ILE A 1 224 ? 0.759 1.644 12.122 1.00 96.31 224 ILE A N 1
ATOM 1797 C CA . ILE A 1 224 ? 0.797 2.053 10.719 1.00 96.31 224 ILE A CA 1
ATOM 1798 C C . ILE A 1 224 ? 1.637 1.053 9.925 1.00 96.31 224 ILE A C 1
ATOM 1800 O O . ILE A 1 224 ? 2.763 0.748 10.305 1.00 96.31 224 ILE A O 1
ATOM 1804 N N . LEU A 1 225 ? 1.102 0.555 8.814 1.00 96.19 225 LEU A N 1
ATOM 1805 C CA . LEU A 1 225 ? 1.809 -0.283 7.852 1.00 96.19 225 LEU A CA 1
ATOM 1806 C C . LEU A 1 225 ? 2.387 0.597 6.735 1.00 96.19 225 LEU A C 1
ATOM 1808 O O . LEU A 1 225 ? 1.634 1.193 5.964 1.00 96.19 225 LEU A O 1
ATOM 1812 N N . THR A 1 226 ? 3.714 0.691 6.664 1.00 94.31 226 THR A N 1
ATOM 1813 C CA . THR A 1 226 ? 4.442 1.620 5.782 1.00 94.31 226 THR A CA 1
ATOM 1814 C C . THR A 1 226 ? 5.838 1.082 5.435 1.00 94.31 226 THR A C 1
ATOM 1816 O O . THR A 1 226 ? 6.312 0.115 6.018 1.00 94.31 226 THR A O 1
ATOM 1819 N N . THR A 1 227 ? 6.508 1.676 4.455 1.00 90.31 227 THR A N 1
ATOM 1820 C CA . THR A 1 227 ? 7.957 1.553 4.223 1.00 90.31 227 THR A CA 1
ATOM 1821 C C . THR A 1 227 ? 8.691 2.863 4.493 1.00 90.31 227 THR A C 1
ATOM 1823 O O . THR A 1 227 ? 9.920 2.886 4.440 1.00 90.31 227 THR A O 1
ATOM 1826 N N . ASP A 1 228 ? 7.951 3.932 4.781 1.00 89.06 228 ASP A N 1
ATOM 1827 C CA . ASP A 1 228 ? 8.481 5.262 5.007 1.00 89.06 228 ASP A CA 1
ATOM 1828 C C . ASP A 1 228 ? 8.894 5.433 6.471 1.00 89.06 228 ASP A C 1
ATOM 1830 O O . ASP A 1 228 ? 8.087 5.318 7.399 1.00 89.06 228 ASP A O 1
ATOM 1834 N N . SER A 1 229 ? 10.183 5.693 6.684 1.00 88.94 229 SER A N 1
ATOM 1835 C CA . SER A 1 229 ? 10.732 5.948 8.013 1.00 88.94 229 SER A CA 1
ATOM 1836 C C . SER A 1 229 ? 10.271 7.278 8.595 1.00 88.94 229 SER A C 1
ATOM 1838 O O . SER A 1 229 ? 10.317 7.431 9.816 1.00 88.94 229 SER A O 1
ATOM 1840 N N . ASP A 1 230 ? 9.802 8.216 7.768 1.00 88.69 230 ASP A N 1
ATOM 1841 C CA . ASP A 1 230 ? 9.321 9.517 8.234 1.00 88.69 230 ASP A CA 1
ATOM 1842 C C . ASP A 1 230 ? 8.100 9.357 9.151 1.00 88.69 230 ASP A C 1
ATOM 1844 O O . ASP A 1 230 ? 7.880 10.171 10.043 1.00 88.69 230 ASP A O 1
ATOM 1848 N N . MET A 1 231 ? 7.369 8.241 9.049 1.00 89.44 231 MET A N 1
ATOM 1849 C CA . MET A 1 231 ? 6.262 7.906 9.951 1.00 89.44 231 MET A CA 1
ATOM 1850 C C . MET A 1 231 ? 6.705 7.739 11.416 1.00 89.44 231 MET A C 1
ATOM 1852 O O . MET A 1 231 ? 5.899 7.936 12.325 1.00 89.44 231 MET A O 1
ATOM 1856 N N . LEU A 1 232 ? 7.983 7.423 11.674 1.00 89.75 232 LEU A N 1
ATOM 1857 C CA . LEU A 1 232 ? 8.523 7.230 13.028 1.00 89.75 232 LEU A CA 1
ATOM 1858 C C . LEU A 1 232 ? 8.624 8.530 13.835 1.00 89.75 232 LEU A C 1
ATOM 1860 O O . LEU A 1 232 ? 8.758 8.475 15.056 1.00 89.75 232 LEU A O 1
ATOM 1864 N N . ILE A 1 233 ? 8.573 9.697 13.184 1.00 92.12 233 ILE A N 1
ATOM 1865 C CA . ILE A 1 233 ? 8.630 10.989 13.885 1.00 92.12 233 ILE A CA 1
ATOM 1866 C C . ILE A 1 233 ? 7.288 11.351 14.537 1.00 92.12 233 ILE A C 1
ATOM 1868 O O . ILE A 1 233 ? 7.227 12.262 15.365 1.00 92.12 233 ILE A O 1
ATOM 1872 N N . TYR A 1 234 ? 6.207 10.668 14.154 1.00 91.25 234 TYR A N 1
ATOM 1873 C CA . TYR A 1 234 ? 4.871 10.914 14.677 1.00 91.25 234 TYR A CA 1
ATOM 1874 C C . TYR A 1 234 ? 4.585 10.042 15.909 1.00 91.25 234 TYR A C 1
ATOM 1876 O O . TYR A 1 234 ? 5.061 8.911 16.002 1.00 91.25 234 TYR A O 1
ATOM 1884 N N . PRO A 1 235 ? 3.770 10.530 16.863 1.00 89.62 235 PRO A N 1
ATOM 1885 C CA . PRO A 1 235 ? 3.402 9.770 18.053 1.00 89.62 235 PRO A CA 1
ATOM 1886 C C . PRO A 1 235 ? 2.325 8.726 17.716 1.00 89.62 235 PRO A C 1
ATOM 1888 O O . PRO A 1 235 ? 1.130 8.967 17.914 1.00 89.62 235 PRO A O 1
ATOM 1891 N N . VAL A 1 236 ? 2.755 7.590 17.170 1.00 91.44 236 VAL A N 1
ATOM 1892 C CA . VAL A 1 236 ? 1.911 6.443 16.801 1.00 91.44 236 VAL A CA 1
ATOM 1893 C C . VAL A 1 236 ? 2.260 5.226 17.657 1.00 91.44 236 VAL A C 1
ATOM 1895 O O . VAL A 1 236 ? 3.404 5.073 18.078 1.00 91.44 236 VAL A O 1
ATOM 1898 N N . ASP A 1 237 ? 1.278 4.359 17.916 1.00 90.38 237 ASP A N 1
ATOM 1899 C CA . ASP A 1 237 ? 1.433 3.232 18.851 1.00 90.38 237 ASP A CA 1
ATOM 1900 C C . ASP A 1 237 ? 2.342 2.112 18.306 1.00 90.38 237 ASP A C 1
ATOM 1902 O O . ASP A 1 237 ? 2.940 1.357 19.074 1.00 90.38 237 ASP A O 1
ATOM 1906 N N . GLY A 1 238 ? 2.500 2.028 16.981 1.00 92.50 238 GLY A N 1
ATOM 1907 C CA . GLY A 1 238 ? 3.368 1.052 16.333 1.00 92.50 238 GLY A CA 1
ATOM 1908 C C . GLY A 1 238 ? 3.585 1.331 14.849 1.00 92.50 238 GLY A C 1
ATOM 1909 O O . GLY A 1 238 ? 2.773 1.983 14.189 1.00 92.50 238 GLY A O 1
ATOM 1910 N N . VAL A 1 239 ? 4.682 0.799 14.308 1.00 93.44 239 VAL A N 1
ATOM 1911 C CA . VAL A 1 239 ? 4.994 0.837 12.874 1.00 93.44 239 VAL A CA 1
ATOM 1912 C C . VAL A 1 239 ? 5.346 -0.571 12.400 1.00 93.44 239 VAL A C 1
ATOM 1914 O O . VAL A 1 239 ? 6.234 -1.221 12.947 1.00 93.44 239 VAL A O 1
ATOM 1917 N N . LEU A 1 240 ? 4.631 -1.043 11.381 1.00 93.31 240 LEU A N 1
ATOM 1918 C CA . LEU A 1 240 ? 4.876 -2.300 10.680 1.00 93.31 240 LEU A CA 1
ATOM 1919 C C . LEU A 1 240 ? 5.484 -1.994 9.312 1.00 93.31 240 LEU A C 1
ATOM 1921 O O . LEU A 1 240 ? 5.029 -1.081 8.623 1.00 93.31 240 LEU A O 1
ATOM 1925 N N . ASN A 1 241 ? 6.483 -2.777 8.902 1.00 90.69 241 ASN A N 1
ATOM 1926 C CA . ASN A 1 241 ? 7.150 -2.579 7.621 1.00 90.69 241 ASN A CA 1
ATOM 1927 C C . ASN A 1 241 ? 6.608 -3.532 6.546 1.00 90.69 241 ASN A C 1
ATOM 1929 O O . ASN A 1 241 ? 6.611 -4.748 6.732 1.00 90.69 241 ASN A O 1
ATOM 1933 N N . PHE A 1 242 ? 6.190 -3.011 5.391 1.00 89.06 242 PHE A N 1
ATOM 1934 C CA . PHE A 1 242 ? 5.753 -3.859 4.270 1.00 89.06 242 PHE A CA 1
ATOM 1935 C C . PHE A 1 242 ? 6.845 -4.811 3.762 1.00 89.06 242 PHE A C 1
ATOM 1937 O O . PHE A 1 242 ? 6.528 -5.900 3.289 1.00 89.06 242 PHE A O 1
ATOM 1944 N N . ASN A 1 243 ? 8.121 -4.433 3.854 1.00 83.56 243 ASN A N 1
ATOM 1945 C CA . ASN A 1 243 ? 9.233 -5.251 3.361 1.00 83.56 243 ASN A CA 1
ATOM 1946 C C . ASN A 1 243 ? 9.510 -6.474 4.239 1.00 83.56 243 ASN A C 1
ATOM 1948 O O . ASN A 1 243 ? 10.140 -7.423 3.781 1.00 83.56 243 ASN A O 1
ATOM 1952 N N . THR A 1 244 ? 9.040 -6.466 5.485 1.00 84.12 244 THR A N 1
ATOM 1953 C CA . THR A 1 244 ? 9.155 -7.611 6.391 1.00 84.12 244 THR A CA 1
ATOM 1954 C C . THR A 1 244 ? 7.883 -8.451 6.431 1.00 84.12 244 THR A C 1
ATOM 1956 O O . THR A 1 244 ? 7.881 -9.522 7.038 1.00 84.12 244 THR A O 1
ATOM 1959 N N . LEU A 1 245 ? 6.807 -8.003 5.776 1.00 84.88 245 LEU A N 1
ATOM 1960 C CA . LEU A 1 245 ? 5.512 -8.665 5.795 1.00 84.88 245 LEU A CA 1
ATOM 1961 C C . LEU A 1 245 ? 5.440 -9.802 4.769 1.00 84.88 245 LEU A C 1
ATOM 1963 O O . LEU A 1 245 ? 5.518 -9.593 3.559 1.00 84.88 245 LEU A O 1
ATOM 1967 N N . ILE A 1 246 ? 5.193 -11.011 5.262 1.00 83.25 246 ILE A N 1
ATOM 1968 C CA . ILE A 1 246 ? 4.927 -12.205 4.465 1.00 83.25 246 ILE A CA 1
ATOM 1969 C C . ILE A 1 246 ? 3.449 -12.560 4.613 1.00 83.25 246 ILE A C 1
ATOM 1971 O O . ILE A 1 246 ? 2.998 -12.940 5.697 1.00 83.25 246 ILE A O 1
ATOM 1975 N N . VAL A 1 247 ? 2.719 -12.477 3.500 1.00 82.19 247 VAL A N 1
ATOM 1976 C CA . VAL A 1 247 ? 1.330 -12.935 3.374 1.00 82.19 247 VAL A CA 1
ATOM 1977 C C . VAL A 1 247 ? 1.331 -14.293 2.688 1.00 82.19 247 VAL A C 1
ATOM 1979 O O . VAL A 1 247 ? 1.896 -14.445 1.603 1.00 82.19 247 VAL A O 1
ATOM 1982 N N . ARG A 1 248 ? 0.721 -15.294 3.318 1.00 81.62 248 ARG A N 1
ATOM 1983 C CA . ARG A 1 248 ? 0.600 -16.645 2.760 1.00 81.62 248 ARG A CA 1
ATOM 1984 C C . ARG A 1 248 ? -0.813 -16.908 2.245 1.00 81.62 248 ARG A C 1
ATOM 1986 O O . ARG A 1 248 ? -1.771 -16.272 2.670 1.00 81.62 248 ARG A O 1
ATOM 1993 N N . SER A 1 249 ? -0.943 -17.883 1.346 1.00 80.31 249 SER A N 1
ATOM 1994 C CA . SER A 1 249 ? -2.235 -18.301 0.781 1.00 80.31 249 SER A CA 1
ATOM 1995 C C . SER A 1 249 ? -3.178 -18.946 1.803 1.00 80.31 249 SER A C 1
ATOM 1997 O O . SER A 1 249 ? -4.379 -18.993 1.568 1.00 80.31 249 SER A O 1
ATOM 1999 N N . ASP A 1 250 ? -2.660 -19.401 2.947 1.00 82.06 250 ASP A N 1
ATOM 2000 C CA . ASP A 1 250 ? -3.446 -19.871 4.096 1.00 82.06 250 ASP A CA 1
ATOM 2001 C C . ASP A 1 250 ? -3.935 -18.721 4.998 1.00 82.06 250 ASP A C 1
ATOM 2003 O O . ASP A 1 250 ? -4.396 -18.965 6.111 1.00 82.06 250 ASP A O 1
ATOM 2007 N N . LEU A 1 251 ? -3.825 -17.474 4.520 1.00 83.44 251 LEU A N 1
ATOM 2008 C CA . LEU A 1 251 ? -4.196 -16.242 5.217 1.00 83.44 251 LEU A CA 1
ATOM 2009 C C . LEU A 1 251 ? -3.385 -15.973 6.490 1.00 83.44 251 LEU A C 1
ATOM 2011 O O . LEU A 1 251 ? -3.783 -15.162 7.325 1.00 83.44 251 LEU A O 1
ATOM 2015 N N . THR A 1 252 ? -2.221 -16.610 6.641 1.00 80.31 252 THR A N 1
ATOM 2016 C CA . THR A 1 252 ? -1.316 -16.299 7.747 1.00 80.31 252 THR A CA 1
ATOM 2017 C C . THR A 1 252 ? -0.418 -15.104 7.424 1.00 80.31 252 THR A C 1
ATOM 2019 O O . THR A 1 252 ? 0.135 -14.983 6.324 1.00 80.31 252 THR A O 1
ATOM 2022 N N . LEU A 1 253 ? -0.252 -14.230 8.422 1.00 82.44 253 LEU A N 1
ATOM 2023 C CA . LEU A 1 253 ? 0.671 -13.098 8.400 1.00 82.44 253 LEU A CA 1
ATOM 2024 C C . LEU A 1 253 ? 1.917 -13.426 9.224 1.00 82.44 253 LEU A C 1
ATOM 2026 O O . LEU A 1 253 ? 1.820 -13.872 10.369 1.00 82.44 253 LEU A O 1
ATOM 2030 N N . LYS A 1 254 ? 3.100 -13.183 8.657 1.00 82.25 254 LYS A N 1
ATOM 2031 C CA . LYS A 1 254 ? 4.369 -13.234 9.391 1.00 82.25 254 LYS A CA 1
ATOM 2032 C C . LYS A 1 254 ? 5.181 -11.981 9.120 1.00 82.25 254 LYS A C 1
ATOM 2034 O O . LYS A 1 254 ? 5.392 -11.643 7.963 1.00 82.25 254 LYS A O 1
ATOM 2039 N N . CYS A 1 255 ? 5.688 -11.350 10.173 1.00 73.06 255 CYS A N 1
ATOM 2040 C CA . CYS A 1 255 ? 6.761 -10.371 10.050 1.00 73.06 255 CYS A CA 1
ATOM 2041 C C . CYS A 1 255 ? 8.104 -11.080 10.214 1.00 73.06 255 CYS A C 1
ATOM 2043 O O . CYS A 1 255 ? 8.316 -11.793 11.196 1.00 73.06 255 CYS A O 1
ATOM 2045 N N . GLN A 1 256 ? 9.000 -10.893 9.255 1.00 69.62 256 GLN A N 1
ATOM 2046 C CA . GLN A 1 256 ? 10.389 -11.308 9.370 1.00 69.62 256 GLN A CA 1
ATOM 2047 C C . GLN A 1 256 ? 11.161 -10.215 10.122 1.00 69.62 256 GLN A C 1
ATOM 2049 O O . GLN A 1 256 ? 11.272 -9.096 9.629 1.00 69.62 256 GLN A O 1
ATOM 2054 N N . ILE A 1 257 ? 11.620 -10.523 11.337 1.00 50.53 257 ILE A N 1
ATOM 2055 C CA . ILE A 1 257 ? 12.483 -9.640 12.142 1.00 50.53 257 ILE A CA 1
ATOM 2056 C C . ILE A 1 257 ? 13.930 -9.809 11.682 1.00 50.53 257 ILE A C 1
ATOM 2058 O O . ILE A 1 257 ? 14.325 -10.978 11.454 1.00 50.53 257 ILE A O 1
#

Secondary structure (DSSP, 8-state):
----------------------------PPPP-THHHHHHHHHHHHHHHHHTTSSS----TTHHHHHHHHHHHHHHHHHHHSEEEEEEHHHHHHHHHHT-TT-SS--HHHHHHHHHHHHHHHHHTTEEEEEEE--SPPGGGHHHHHHHHHHHHHHHHHHHHHHHTT-HHHHHHHHHH-PPP--TTHHHHHHHHHHHTT-EEEE-SS-HHHHHHHHHHHTT-SEEEES-GGGGGS--S-EEEGGGEEE-TTS-EEE--

Sequence (257 aa):
RTMGVRGLLAWAFGAGSRMGHVNETWNRRPKPNTTTQQQQQQQQQERQIAGAAGGKGRGDPDERIDDSKEKLQQKQQQKQQQKLIVVDGYSAIGWAFCNHYELVLLDFEAVRERIKLLVEAFNACGYRLVCFFDGVVDGDKAATWVDRRRQQSYSIRKINLALEEHDAVCVRKLRVDTPWPVCEDATRLIPQAFKDAGCEVKFCYIEADKEACYYARKHHAEAILTTDSDMLIYPVDGVLNFNTLIVRSDLTLKCQI

InterPro domains:
  IPR026784 Constitutive coactivator of PPAR-gamma [PTHR15976] (74-234)
  IPR029060 PIN-like domain superfamily [SSF88723] (78-242)

Organism: NCBI:txid91324

pLDDT: mean 72.91, std 21.75, range [26.55, 97.69]